Protein AF-A0A1I7XPK5-F1 (afdb_monomer_lite)

Structure (mmCIF, N/CA/C/O backbone):
data_AF-A0A1I7XPK5-F1
#
_entry.id   AF-A0A1I7XPK5-F1
#
loop_
_atom_site.group_PDB
_atom_site.id
_atom_site.type_symbol
_atom_site.label_atom_id
_atom_site.label_alt_id
_atom_site.label_comp_id
_atom_site.label_asym_id
_atom_site.label_entity_id
_atom_site.label_seq_id
_atom_site.pdbx_PDB_ins_code
_atom_site.Cartn_x
_atom_site.Cartn_y
_atom_site.Cartn_z
_atom_site.occupancy
_atom_site.B_iso_or_equiv
_atom_site.auth_seq_id
_atom_site.auth_comp_id
_atom_site.auth_asym_id
_atom_site.auth_atom_id
_atom_site.pdbx_PDB_model_num
ATOM 1 N N . MET A 1 1 ? 11.156 42.335 30.131 1.00 38.22 1 MET A N 1
ATOM 2 C CA . MET A 1 1 ? 9.696 42.117 30.191 1.00 38.22 1 MET A CA 1
ATOM 3 C C . MET A 1 1 ? 9.458 40.617 30.045 1.00 38.22 1 MET A C 1
ATOM 5 O O . MET A 1 1 ? 9.517 40.099 28.942 1.00 38.22 1 MET A O 1
ATOM 9 N N . LYS A 1 2 ? 9.390 39.895 31.171 1.00 39.03 2 LYS A N 1
ATOM 10 C CA . LYS A 1 2 ? 9.195 38.436 31.227 1.00 39.03 2 LYS A CA 1
ATOM 11 C C . LYS A 1 2 ? 7.689 38.204 31.293 1.00 39.03 2 LYS A C 1
ATOM 13 O O . LYS A 1 2 ? 7.075 38.567 32.290 1.00 39.03 2 LYS A O 1
ATOM 18 N N . ILE A 1 3 ? 7.105 37.683 30.224 1.00 44.25 3 ILE A N 1
ATOM 19 C CA . ILE A 1 3 ? 5.697 37.287 30.212 1.00 44.25 3 ILE A CA 1
ATOM 20 C C . ILE A 1 3 ? 5.642 35.940 30.947 1.00 44.25 3 ILE A C 1
ATOM 22 O O . ILE A 1 3 ? 6.325 34.995 30.553 1.00 44.25 3 ILE A O 1
ATOM 26 N N . LEU A 1 4 ? 4.950 35.894 32.087 1.00 42.06 4 LEU A N 1
ATOM 27 C CA . LEU A 1 4 ? 4.775 34.684 32.895 1.00 42.06 4 LEU A CA 1
ATOM 28 C C . LEU A 1 4 ? 4.001 33.604 32.109 1.00 42.06 4 LEU A C 1
ATOM 30 O O . LEU A 1 4 ? 3.029 33.938 31.434 1.00 42.06 4 LEU A O 1
ATOM 34 N N . PRO A 1 5 ? 4.350 32.311 32.244 1.00 46.16 5 PRO A N 1
ATOM 35 C CA . PRO A 1 5 ? 3.640 31.196 31.617 1.00 46.16 5 PRO A CA 1
ATOM 36 C C . PRO A 1 5 ? 2.425 30.733 32.449 1.00 46.16 5 PRO A C 1
ATOM 38 O O . PRO A 1 5 ? 2.247 29.540 32.672 1.00 46.16 5 PRO A O 1
ATOM 41 N N . SER A 1 6 ? 1.603 31.658 32.958 1.00 48.28 6 SER A N 1
ATOM 42 C CA . SER A 1 6 ? 0.442 31.334 33.812 1.00 48.28 6 SER A CA 1
ATOM 43 C C . SER A 1 6 ? -0.913 31.370 33.094 1.00 48.28 6 SER A C 1
ATOM 45 O O . SER A 1 6 ? -1.930 31.145 33.739 1.00 48.28 6 SER A O 1
ATOM 47 N N . GLU A 1 7 ? -0.944 31.614 31.779 1.00 48.31 7 GLU A N 1
ATOM 48 C CA . GLU A 1 7 ? -2.189 31.663 30.987 1.00 48.31 7 GLU A CA 1
ATOM 49 C C . GLU A 1 7 ? -2.253 30.646 29.837 1.00 48.31 7 GLU A C 1
ATOM 51 O O . GLU A 1 7 ? -3.089 30.773 28.946 1.00 48.31 7 GLU A O 1
ATOM 56 N N . LEU A 1 8 ? -1.412 29.604 29.836 1.00 54.78 8 LEU A N 1
ATOM 57 C CA . LEU A 1 8 ? -1.652 28.484 28.925 1.00 54.78 8 LEU A CA 1
ATOM 58 C C . LEU A 1 8 ? -2.838 27.674 29.484 1.00 54.78 8 LEU A C 1
ATOM 60 O O . LEU A 1 8 ? -2.701 27.097 30.567 1.00 54.78 8 LEU A O 1
ATOM 64 N N . PRO A 1 9 ? -4.010 27.626 28.821 1.00 50.91 9 PRO A N 1
ATOM 65 C CA . PRO A 1 9 ? -5.112 26.808 29.300 1.00 50.91 9 PRO A CA 1
ATOM 66 C C . PRO A 1 9 ? -4.643 25.353 29.389 1.00 50.91 9 PRO A C 1
ATOM 68 O O . PRO A 1 9 ? -4.097 24.812 28.428 1.00 50.91 9 PRO A O 1
ATOM 71 N N . ASN A 1 10 ? -4.850 24.726 30.553 1.00 52.78 10 ASN A N 1
ATOM 72 C CA . ASN A 1 10 ? -4.628 23.294 30.762 1.00 52.78 10 ASN A CA 1
ATOM 73 C C . ASN A 1 10 ? -5.157 22.515 29.547 1.00 52.78 10 ASN A C 1
ATOM 75 O O . ASN A 1 10 ? -6.299 22.744 29.150 1.00 52.78 10 ASN A O 1
ATOM 79 N N . ALA A 1 11 ? -4.375 21.590 28.978 1.00 55.47 11 ALA A N 1
ATOM 80 C CA . ALA A 1 11 ? -4.749 20.805 27.788 1.00 55.47 11 ALA A CA 1
ATOM 81 C C . ALA A 1 11 ? -6.141 20.136 27.898 1.00 55.47 11 ALA A C 1
ATOM 83 O O . ALA A 1 11 ? -6.830 19.930 26.905 1.00 55.47 11 ALA A O 1
ATOM 84 N N . MET A 1 12 ? -6.597 19.905 29.130 1.00 51.69 12 MET A N 1
ATOM 85 C CA . MET A 1 12 ? -7.930 19.425 29.509 1.00 51.69 12 MET A CA 1
ATOM 86 C C . MET A 1 12 ? -9.100 20.351 29.103 1.00 51.69 12 MET A C 1
ATOM 88 O O . MET A 1 12 ? -10.231 19.894 28.972 1.00 51.69 12 MET A O 1
ATOM 92 N N . ASN A 1 13 ? -8.860 21.653 28.911 1.00 48.00 13 ASN A N 1
ATOM 93 C CA . ASN A 1 13 ? -9.867 22.617 28.449 1.00 48.00 13 ASN A CA 1
ATOM 94 C C . ASN A 1 13 ? -9.951 22.706 26.917 1.00 48.00 13 ASN A C 1
ATOM 96 O O . ASN A 1 13 ? -10.973 23.150 26.401 1.00 48.00 13 ASN A O 1
ATOM 100 N N . LEU A 1 14 ? -8.924 22.255 26.188 1.00 51.81 14 LEU A N 1
ATOM 101 C CA . LEU A 1 14 ? -8.942 22.205 24.720 1.00 51.81 14 LEU A CA 1
ATOM 102 C C . LEU A 1 14 ? -9.772 21.022 24.197 1.00 51.81 14 LEU A C 1
ATOM 104 O O . LEU A 1 14 ? -10.396 21.133 23.148 1.00 51.81 14 LEU A O 1
ATOM 108 N N . GLU A 1 15 ? -9.857 19.925 24.956 1.00 54.22 15 GLU A N 1
ATOM 109 C CA . GLU A 1 15 ? -10.707 18.764 24.636 1.00 54.22 15 GLU A CA 1
ATOM 110 C C . GLU A 1 15 ? -12.214 19.070 24.768 1.00 54.22 15 GLU A C 1
ATOM 112 O O . GLU A 1 15 ? -13.048 18.384 24.182 1.00 54.22 15 GLU A O 1
ATOM 117 N N . LYS A 1 16 ? -12.570 20.136 25.500 1.00 47.91 16 LYS A N 1
ATOM 118 C CA . LYS A 1 16 ? -13.952 20.611 25.695 1.00 47.91 16 LYS A CA 1
ATOM 119 C C . LYS A 1 16 ? -14.408 21.645 24.665 1.00 47.91 16 LYS A C 1
ATOM 121 O O . LYS A 1 16 ? -15.545 22.111 24.752 1.00 47.91 16 LYS A O 1
ATOM 126 N N . LEU A 1 17 ? -13.553 22.032 23.717 1.00 45.44 17 LEU A N 1
ATOM 127 C CA . LEU A 1 17 ? -13.990 22.890 22.621 1.00 45.44 17 LEU A CA 1
ATOM 128 C C . LEU A 1 17 ? -14.993 22.103 21.760 1.00 45.44 17 LEU A C 1
ATOM 130 O O . LEU A 1 17 ? -14.692 20.967 21.383 1.00 45.44 17 LEU A O 1
ATOM 134 N N . PRO A 1 18 ? -16.183 22.659 21.462 1.00 50.47 18 PRO A N 1
ATOM 135 C CA . PRO A 1 18 ? -17.145 22.002 20.592 1.00 50.47 18 PRO A CA 1
ATOM 136 C C . PRO A 1 18 ? -16.468 21.735 19.247 1.00 50.47 18 PRO A C 1
ATOM 138 O O . PRO A 1 18 ? -16.107 22.667 18.528 1.00 50.47 18 PRO A O 1
ATOM 141 N N . GLN A 1 19 ? -16.243 20.454 18.945 1.00 61.53 19 GLN A N 1
ATOM 142 C CA . GLN A 1 19 ? -15.734 20.024 17.647 1.00 61.53 19 GLN A CA 1
ATOM 143 C C . GLN A 1 19 ? -16.682 20.600 16.583 1.00 61.53 19 GLN A C 1
ATOM 145 O O . GLN A 1 19 ? -17.898 20.430 16.726 1.00 61.53 19 GLN A O 1
ATOM 150 N N . PRO A 1 20 ? -16.174 21.328 15.572 1.00 60.12 20 PRO A N 1
ATOM 151 C CA . PRO A 1 20 ? -17.024 21.956 14.571 1.00 60.12 20 PRO A CA 1
ATOM 152 C C . PRO A 1 20 ? -17.927 20.893 13.946 1.00 60.12 20 PRO A C 1
ATOM 154 O O . PRO A 1 20 ? -17.448 19.819 13.575 1.00 60.12 20 PRO A O 1
ATOM 157 N N . GLU A 1 21 ? -19.234 21.167 13.864 1.00 67.62 21 GLU A N 1
ATOM 158 C CA . GLU A 1 21 ? -20.165 20.196 13.295 1.00 67.62 21 GLU A CA 1
ATOM 159 C C . GLU A 1 21 ? -19.686 19.782 11.896 1.00 67.62 21 GLU A C 1
ATOM 161 O O . GLU A 1 21 ? -19.423 20.651 11.055 1.00 67.62 21 GLU A O 1
ATOM 166 N N . PRO A 1 22 ? -19.574 18.472 11.615 1.00 73.06 22 PRO A N 1
ATOM 167 C CA . PRO A 1 22 ? -19.061 18.018 10.338 1.00 73.06 22 PRO A CA 1
ATOM 168 C C . PRO A 1 22 ? -19.978 18.521 9.226 1.00 73.06 22 PRO A C 1
ATOM 170 O O . PRO A 1 22 ? -21.213 18.403 9.306 1.00 73.06 22 PRO A O 1
AT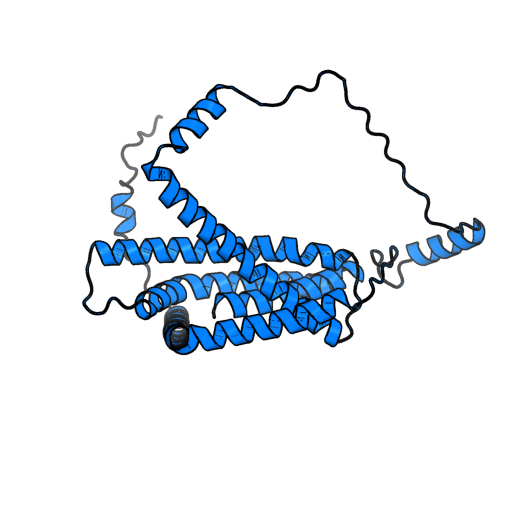OM 173 N N . THR A 1 23 ? -19.358 19.067 8.178 1.00 84.69 23 THR A N 1
ATOM 174 C CA . THR A 1 23 ? -20.061 19.554 6.990 1.00 84.69 23 THR A CA 1
ATOM 175 C C . THR A 1 23 ? -20.913 18.436 6.382 1.00 84.69 23 THR A C 1
ATOM 177 O O . THR A 1 23 ? -20.660 17.242 6.574 1.00 84.69 23 THR A O 1
ATOM 180 N N . ARG A 1 24 ? -21.958 18.806 5.630 1.00 83.44 24 ARG A N 1
ATOM 181 C CA . ARG A 1 24 ? -22.910 17.833 5.060 1.00 83.44 24 ARG A CA 1
ATOM 182 C C . ARG A 1 24 ? -22.226 16.749 4.220 1.00 83.44 24 ARG A C 1
ATOM 184 O O . ARG A 1 24 ? -22.641 15.596 4.278 1.00 83.44 24 ARG A O 1
ATOM 191 N N . LEU A 1 25 ? -21.169 17.116 3.495 1.00 83.88 25 LEU A N 1
ATOM 192 C CA . LEU A 1 25 ? -20.369 16.199 2.685 1.00 83.88 25 LEU A CA 1
ATOM 193 C C . LEU A 1 25 ? -19.622 15.179 3.552 1.00 83.88 25 LEU A C 1
ATOM 195 O O . LEU A 1 25 ? -19.747 13.982 3.316 1.00 83.88 25 LEU A O 1
ATOM 199 N N . ILE A 1 26 ? -18.930 15.631 4.603 1.00 84.81 26 ILE A N 1
ATOM 200 C CA . ILE A 1 26 ? -18.212 14.741 5.529 1.00 84.81 26 ILE A CA 1
ATOM 201 C C . ILE A 1 26 ? -19.196 13.763 6.175 1.00 84.81 26 ILE A C 1
ATOM 203 O O . ILE A 1 26 ? -18.944 12.566 6.230 1.00 84.81 26 ILE A O 1
ATOM 207 N N . ARG A 1 27 ? -20.380 14.236 6.577 1.00 84.31 27 ARG A N 1
ATOM 208 C CA . ARG A 1 27 ? -21.428 13.379 7.148 1.00 84.31 27 ARG A CA 1
ATOM 209 C C . ARG A 1 27 ? -21.916 12.301 6.180 1.00 84.31 27 ARG A C 1
ATOM 211 O O . ARG A 1 27 ? -22.208 11.188 6.612 1.00 84.31 27 ARG A O 1
ATOM 218 N N . TYR A 1 28 ? -22.019 12.624 4.892 1.00 87.75 28 TYR A N 1
ATOM 219 C CA . TYR A 1 28 ? -22.395 11.660 3.861 1.00 87.75 28 TYR A CA 1
ATOM 220 C C . TYR A 1 28 ? -21.299 10.608 3.651 1.00 87.75 28 TYR A C 1
ATOM 222 O O . TYR A 1 28 ? -21.590 9.415 3.674 1.00 87.75 28 TYR A O 1
ATOM 230 N N . ILE A 1 29 ? -20.042 11.045 3.542 1.00 88.88 29 ILE A N 1
ATOM 231 C CA . ILE A 1 29 ? -18.878 10.164 3.392 1.00 88.88 29 ILE A CA 1
ATOM 232 C C . ILE A 1 29 ? -18.747 9.227 4.602 1.00 88.88 29 ILE A C 1
ATOM 234 O O . ILE A 1 29 ? -18.622 8.019 4.433 1.00 88.88 29 ILE A O 1
ATOM 238 N N . MET A 1 30 ? -18.863 9.752 5.824 1.00 87.88 30 MET A N 1
ATOM 239 C CA . MET A 1 30 ? -18.811 8.939 7.044 1.00 87.88 30 MET A CA 1
ATOM 240 C C . MET A 1 30 ? -19.926 7.888 7.075 1.00 87.88 30 MET A C 1
ATOM 242 O O . MET A 1 30 ? -19.678 6.744 7.442 1.00 87.88 30 MET A O 1
ATOM 246 N N . ARG A 1 31 ? -21.153 8.232 6.651 1.00 87.75 31 ARG A N 1
ATOM 247 C CA . ARG A 1 31 ? -22.254 7.255 6.543 1.00 87.75 31 ARG A CA 1
ATOM 248 C C . ARG A 1 31 ? -21.971 6.171 5.510 1.00 87.75 31 ARG A C 1
ATOM 250 O O . ARG A 1 31 ? -22.284 5.012 5.771 1.00 87.75 31 ARG A O 1
ATOM 257 N N . PHE A 1 32 ? -21.392 6.543 4.372 1.00 91.50 32 PHE A N 1
ATOM 258 C CA . PHE A 1 32 ? -20.987 5.596 3.340 1.00 91.50 32 PHE A CA 1
ATOM 259 C C . PHE A 1 32 ? -19.956 4.599 3.885 1.00 91.50 32 PHE A C 1
ATOM 261 O O . PHE A 1 32 ? -20.215 3.400 3.852 1.00 91.50 32 PHE A O 1
ATOM 268 N N . TYR A 1 33 ? -18.864 5.081 4.488 1.00 92.31 33 TYR A N 1
ATOM 269 C CA . TYR A 1 33 ? -17.841 4.214 5.087 1.00 92.31 33 TYR A CA 1
ATOM 270 C C . TYR A 1 33 ? -18.388 3.352 6.221 1.00 92.31 33 TYR A C 1
ATOM 272 O O . TYR A 1 33 ? -18.032 2.185 6.335 1.00 92.31 33 TYR A O 1
ATOM 280 N N . ARG A 1 34 ? -19.308 3.888 7.027 1.00 89.62 34 ARG A N 1
ATOM 281 C CA . ARG A 1 34 ? -19.953 3.115 8.090 1.00 89.62 34 ARG A CA 1
ATOM 282 C C . ARG A 1 34 ? -20.780 1.958 7.529 1.00 89.62 34 ARG A C 1
ATOM 284 O O . ARG A 1 34 ? -20.709 0.852 8.049 1.00 89.62 34 ARG A O 1
ATOM 291 N N . SER A 1 35 ? -21.552 2.200 6.468 1.00 88.56 35 SER A N 1
ATOM 292 C CA . SER A 1 35 ? -22.319 1.147 5.793 1.00 88.56 35 SER A CA 1
ATOM 293 C C . SER A 1 35 ? -21.404 0.129 5.111 1.00 88.56 35 SER A C 1
ATOM 295 O O . SER A 1 35 ? -21.684 -1.066 5.162 1.00 88.56 35 SER A O 1
ATOM 297 N N . TRP A 1 36 ? -20.317 0.598 4.494 1.00 90.50 36 TRP A N 1
ATOM 298 C CA . TRP A 1 36 ? -19.316 -0.257 3.861 1.00 90.50 36 TRP A CA 1
ATOM 299 C C . TRP A 1 36 ? -18.643 -1.183 4.875 1.00 90.50 36 TRP A C 1
ATOM 301 O O . TRP A 1 36 ? -18.543 -2.380 4.643 1.00 90.50 36 TRP A O 1
ATOM 311 N N . ALA A 1 37 ? -18.277 -0.665 6.047 1.00 89.19 37 ALA A N 1
ATOM 312 C CA . ALA A 1 37 ? -17.663 -1.458 7.104 1.00 89.19 37 ALA A CA 1
ATOM 313 C C . ALA A 1 37 ? -18.551 -2.602 7.608 1.00 89.19 37 ALA A C 1
ATOM 315 O O . ALA A 1 37 ? -18.043 -3.687 7.873 1.00 89.19 37 ALA A O 1
ATOM 316 N N . TYR A 1 38 ? -19.866 -2.388 7.734 1.00 90.06 38 TYR A N 1
ATOM 317 C CA . TYR A 1 38 ? -20.785 -3.475 8.090 1.00 90.06 38 TYR A CA 1
ATOM 318 C C . TYR A 1 38 ? -20.850 -4.537 6.991 1.00 90.06 38 TYR A C 1
ATOM 320 O O . TYR A 1 38 ? -20.786 -5.725 7.286 1.00 90.06 38 TYR A O 1
ATOM 328 N N . PHE A 1 39 ? -20.897 -4.114 5.726 1.00 90.19 39 PHE A N 1
ATOM 329 C CA . PHE A 1 39 ? -20.864 -5.036 4.592 1.00 90.19 39 PHE A CA 1
ATOM 330 C C . PHE A 1 39 ? -19.581 -5.881 4.572 1.00 90.19 39 PHE A C 1
ATOM 332 O O . PHE A 1 39 ? -19.648 -7.099 4.393 1.00 90.19 39 PHE A O 1
ATOM 339 N N . VAL A 1 40 ? -18.432 -5.242 4.808 1.00 89.12 40 VAL A N 1
ATOM 340 C CA . VAL A 1 40 ? -17.122 -5.893 4.919 1.00 89.12 40 VAL A CA 1
ATOM 341 C C . VAL A 1 40 ? -17.089 -6.860 6.102 1.00 89.12 40 VAL A C 1
ATOM 343 O O . VAL A 1 40 ? -16.656 -7.998 5.943 1.00 89.12 40 VAL A O 1
ATOM 346 N N . ALA A 1 41 ? -17.598 -6.455 7.268 1.00 87.69 41 ALA A N 1
ATOM 347 C CA . ALA A 1 41 ? -17.651 -7.310 8.452 1.00 87.69 41 ALA A CA 1
ATOM 348 C C . ALA A 1 41 ? -18.475 -8.588 8.213 1.00 87.69 41 ALA A C 1
ATOM 350 O O . ALA A 1 41 ? -18.055 -9.665 8.636 1.00 87.69 41 ALA A O 1
ATOM 351 N N . ASP A 1 42 ? -19.596 -8.485 7.494 1.00 88.25 42 ASP A N 1
ATOM 352 C CA . ASP A 1 42 ? -20.459 -9.628 7.172 1.00 88.25 42 ASP A CA 1
ATOM 353 C C . ASP A 1 42 ? -19.844 -10.564 6.110 1.00 88.25 42 ASP A C 1
ATOM 355 O O . ASP A 1 42 ? -20.135 -11.762 6.100 1.00 88.25 42 ASP A O 1
ATOM 359 N N . HIS A 1 43 ? -18.965 -10.054 5.236 1.00 89.94 43 HIS A N 1
ATOM 360 C CA . HIS A 1 43 ? -18.378 -10.801 4.111 1.00 89.94 43 HIS A CA 1
ATOM 361 C C . HIS A 1 43 ? -16.853 -10.985 4.195 1.00 89.94 43 HIS A C 1
ATOM 363 O O . HIS A 1 43 ? -16.225 -11.355 3.202 1.00 89.94 43 HIS A O 1
ATOM 369 N N . ALA A 1 44 ? -16.244 -10.794 5.367 1.00 86.31 44 ALA A N 1
ATOM 370 C CA . ALA A 1 44 ? -14.787 -10.741 5.529 1.00 86.31 44 ALA A CA 1
ATOM 371 C C . ALA A 1 44 ? -14.045 -11.954 4.931 1.00 86.31 44 ALA A C 1
ATOM 373 O O . ALA A 1 44 ? -13.043 -11.800 4.235 1.00 86.31 44 ALA A O 1
ATOM 374 N N . VAL A 1 45 ? -14.558 -13.174 5.137 1.00 85.62 45 VAL A N 1
ATOM 375 C CA . VAL A 1 45 ? -13.931 -14.405 4.608 1.00 85.62 45 VAL A CA 1
ATOM 376 C C . VAL A 1 45 ? -13.923 -14.419 3.078 1.00 85.62 45 VAL A C 1
ATOM 378 O O . VAL A 1 45 ? -12.930 -14.815 2.466 1.00 85.62 45 VAL A O 1
ATOM 381 N N . LEU A 1 46 ? -15.010 -13.959 2.453 1.00 87.75 46 LEU A N 1
ATOM 382 C CA . LEU A 1 46 ? -15.107 -13.870 1.001 1.00 87.75 46 LEU A CA 1
ATOM 383 C C . LEU A 1 46 ? -14.113 -12.834 0.469 1.00 87.75 46 LEU A C 1
ATOM 385 O O . LEU A 1 46 ? -13.358 -13.153 -0.447 1.00 87.75 46 LEU A O 1
ATOM 389 N N . MET A 1 47 ? -14.044 -11.651 1.083 1.00 86.12 47 MET A N 1
ATOM 390 C CA . MET A 1 47 ? -13.133 -10.574 0.672 1.00 86.12 47 MET A CA 1
ATOM 391 C C . MET A 1 47 ? -11.667 -11.017 0.752 1.00 86.12 47 MET A C 1
ATOM 393 O O . MET A 1 47 ? -10.943 -10.929 -0.239 1.00 86.12 47 MET A O 1
ATOM 397 N N . ILE A 1 48 ? -11.257 -11.615 1.877 1.00 87.62 48 ILE A N 1
ATOM 398 C CA . ILE A 1 48 ? -9.900 -12.155 2.054 1.00 87.62 48 ILE A CA 1
ATOM 399 C C . ILE A 1 48 ? -9.605 -13.225 0.999 1.00 87.62 48 ILE A C 1
ATOM 401 O O . ILE A 1 48 ? -8.525 -13.221 0.405 1.00 87.62 48 ILE A O 1
ATOM 405 N N . SER A 1 49 ? -10.555 -14.124 0.721 1.00 87.31 49 SER A N 1
ATOM 406 C CA . SER A 1 49 ? -10.354 -15.174 -0.284 1.00 87.31 49 SER A CA 1
ATOM 407 C C . SER A 1 49 ? -10.159 -14.597 -1.691 1.00 87.31 49 SER A C 1
ATOM 409 O O . SER A 1 49 ? -9.246 -15.020 -2.399 1.00 87.31 49 SER A O 1
ATOM 411 N N . VAL A 1 50 ? -10.939 -13.579 -2.067 1.00 88.94 50 VAL A N 1
ATOM 412 C CA . VAL A 1 50 ? -10.842 -12.899 -3.364 1.00 88.94 50 VAL A CA 1
ATOM 413 C C . VAL A 1 50 ? -9.504 -12.174 -3.493 1.00 88.94 50 VAL A C 1
ATOM 415 O O . VAL A 1 50 ? -8.787 -12.411 -4.465 1.00 88.94 50 VAL A O 1
ATOM 418 N N . CYS A 1 51 ? -9.119 -11.367 -2.499 1.00 89.62 51 CYS A N 1
ATOM 419 C CA . CYS A 1 51 ? -7.831 -10.669 -2.489 1.00 89.62 51 CYS A CA 1
ATOM 420 C C . CYS A 1 51 ? -6.658 -11.655 -2.579 1.00 89.62 51 CYS A C 1
ATOM 422 O O . CYS A 1 51 ? -5.715 -11.436 -3.340 1.00 89.62 51 CYS A O 1
ATOM 424 N N . THR A 1 52 ? -6.731 -12.780 -1.861 1.00 89.31 52 THR A N 1
ATOM 425 C CA . THR A 1 52 ? -5.686 -13.814 -1.884 1.00 89.31 52 THR A CA 1
ATOM 426 C C . T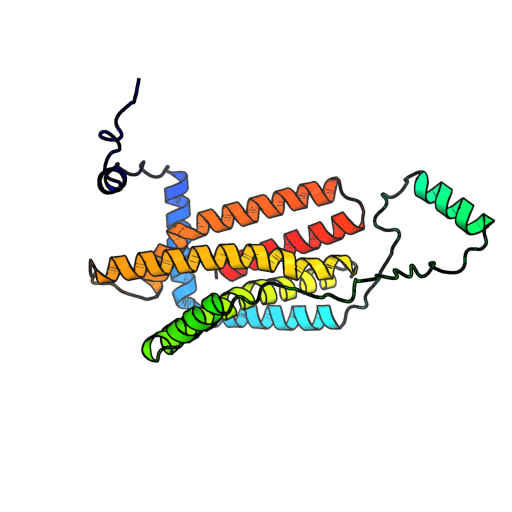HR A 1 52 ? -5.570 -14.472 -3.260 1.00 89.31 52 THR A C 1
ATOM 428 O O . THR A 1 52 ? -4.466 -14.626 -3.778 1.00 89.31 52 THR A O 1
ATOM 431 N N . VAL A 1 53 ? -6.695 -14.828 -3.889 1.00 89.75 53 VAL A N 1
ATOM 432 C CA . VAL A 1 53 ? -6.710 -15.439 -5.229 1.00 89.75 53 VAL A CA 1
ATOM 433 C C . VAL A 1 53 ? -6.173 -14.471 -6.282 1.00 89.75 53 VAL A C 1
ATOM 435 O O . VAL A 1 53 ? -5.331 -14.861 -7.091 1.00 89.75 53 VAL A O 1
ATOM 438 N N . LEU A 1 54 ? -6.605 -13.207 -6.250 1.00 89.56 54 LEU A N 1
ATOM 439 C CA . LEU A 1 54 ? -6.108 -12.166 -7.153 1.00 89.56 54 LEU A CA 1
ATOM 440 C C . LEU A 1 54 ? -4.602 -11.940 -6.981 1.00 89.56 54 LEU A C 1
ATOM 442 O O . LEU A 1 54 ? -3.874 -11.860 -7.970 1.00 89.56 54 LEU A O 1
ATOM 446 N N . THR A 1 55 ? -4.130 -11.931 -5.734 1.00 91.75 55 THR A N 1
ATOM 447 C CA . THR A 1 55 ? -2.704 -11.811 -5.415 1.00 91.75 55 THR A CA 1
ATOM 448 C C . THR A 1 55 ? -1.916 -12.983 -5.977 1.00 91.75 55 THR A C 1
ATOM 450 O O . THR A 1 55 ? -0.922 -12.764 -6.659 1.00 91.75 55 THR A O 1
ATOM 453 N N . LEU A 1 56 ? -2.373 -14.221 -5.766 1.00 90.00 56 LEU A N 1
ATOM 454 C CA . LEU A 1 56 ? -1.712 -15.414 -6.300 1.00 90.00 56 LEU A CA 1
ATOM 455 C C . LEU A 1 56 ? -1.607 -15.367 -7.830 1.00 90.00 56 LEU A C 1
ATOM 457 O O . LEU A 1 56 ? -0.536 -15.627 -8.379 1.00 90.00 56 LEU A O 1
ATOM 461 N N . PHE A 1 57 ? -2.685 -14.979 -8.517 1.00 89.31 57 PHE A N 1
ATOM 462 C CA . PHE A 1 57 ? -2.674 -14.789 -9.970 1.00 89.31 57 PHE A CA 1
ATOM 463 C C . PHE A 1 57 ? -1.682 -13.705 -10.409 1.00 89.31 57 PHE A C 1
ATOM 465 O O . PHE A 1 57 ? -0.914 -13.915 -11.353 1.00 89.31 57 PHE A O 1
ATOM 472 N N . GLY A 1 58 ? -1.663 -12.568 -9.711 1.00 85.88 58 GLY A N 1
ATOM 473 C CA . GLY A 1 58 ? -0.730 -11.477 -9.974 1.00 85.88 58 GLY A CA 1
ATOM 474 C C . GLY A 1 58 ? 0.725 -11.906 -9.785 1.00 85.88 58 GLY A C 1
ATOM 475 O O . GLY A 1 58 ? 1.539 -11.745 -10.692 1.00 85.88 58 GLY A O 1
ATOM 476 N N . THR A 1 59 ? 1.043 -12.550 -8.661 1.00 89.50 59 THR A N 1
ATOM 477 C CA . THR A 1 59 ? 2.389 -13.041 -8.334 1.00 89.50 59 THR A CA 1
ATOM 478 C C . THR A 1 59 ? 2.918 -14.022 -9.379 1.00 89.50 59 THR A C 1
ATOM 480 O O . THR A 1 59 ? 4.063 -13.889 -9.810 1.00 89.50 59 THR A O 1
ATOM 483 N N . VAL A 1 60 ? 2.095 -14.970 -9.847 1.00 87.88 60 VAL A N 1
ATOM 484 C CA . VAL A 1 60 ? 2.492 -15.902 -10.919 1.00 87.88 60 VAL A CA 1
ATOM 485 C C . VAL A 1 60 ? 2.903 -15.135 -12.177 1.00 87.88 60 VAL A C 1
ATOM 487 O O . VAL A 1 60 ? 3.921 -15.454 -12.800 1.00 87.88 60 VAL A O 1
ATOM 490 N N . LYS A 1 61 ? 2.153 -14.088 -12.540 1.00 85.19 61 LYS A N 1
ATOM 491 C CA . LYS A 1 61 ? 2.460 -13.283 -13.723 1.00 85.19 61 LYS A CA 1
ATOM 492 C C . LYS A 1 61 ? 3.718 -12.439 -13.550 1.00 85.19 61 LYS A C 1
ATOM 494 O O . LYS A 1 61 ? 4.524 -12.387 -14.478 1.00 85.19 61 LYS A O 1
ATOM 499 N N . VAL A 1 62 ? 3.914 -11.834 -12.380 1.00 84.38 62 VAL A N 1
ATOM 500 C CA . VAL A 1 62 ? 5.122 -11.059 -12.054 1.00 84.38 62 VAL A CA 1
ATOM 501 C C . VAL A 1 62 ? 6.376 -11.927 -12.198 1.00 84.38 62 VAL A C 1
ATOM 503 O O . VAL A 1 62 ? 7.316 -11.515 -12.866 1.00 84.38 62 VAL A O 1
ATOM 506 N N . ILE A 1 63 ? 6.369 -13.152 -11.660 1.00 83.56 63 ILE A N 1
ATOM 507 C CA . ILE A 1 63 ? 7.526 -14.067 -11.712 1.00 83.56 63 ILE A CA 1
ATOM 508 C C . ILE A 1 63 ? 7.816 -14.554 -13.139 1.00 83.56 63 ILE A C 1
ATOM 510 O O . ILE A 1 63 ? 8.968 -14.775 -13.502 1.00 83.56 63 ILE A O 1
ATOM 514 N N . THR A 1 64 ? 6.777 -14.727 -13.958 1.00 79.06 64 THR A N 1
ATOM 515 C CA . THR A 1 64 ? 6.915 -15.256 -15.326 1.00 79.06 64 THR A CA 1
ATOM 516 C C . THR A 1 64 ? 7.367 -14.187 -16.331 1.00 79.06 64 THR A C 1
ATOM 518 O O . THR A 1 64 ? 7.770 -14.519 -17.445 1.00 79.06 64 THR A O 1
ATOM 521 N N . THR A 1 65 ? 7.279 -12.900 -15.981 1.00 79.81 65 THR A N 1
ATOM 522 C CA . THR A 1 65 ? 7.545 -11.805 -16.922 1.00 79.81 65 THR A CA 1
ATOM 523 C C . THR A 1 65 ? 9.049 -11.498 -16.975 1.00 79.81 65 THR A C 1
ATOM 525 O O . THR A 1 65 ? 9.630 -11.163 -15.942 1.00 79.81 65 THR A O 1
ATOM 528 N N . PRO A 1 66 ? 9.707 -11.617 -18.148 1.00 73.19 66 PRO A N 1
ATOM 529 C CA . PRO A 1 66 ? 11.131 -11.329 -18.275 1.00 73.19 66 PRO A CA 1
ATOM 530 C C . PRO A 1 66 ? 11.401 -9.830 -18.108 1.00 73.19 66 PRO A C 1
ATOM 532 O O . PRO A 1 66 ? 10.632 -8.992 -18.574 1.00 73.19 66 PRO A O 1
ATOM 535 N N . ASN A 1 67 ? 12.505 -9.501 -17.437 1.00 72.38 67 ASN A N 1
ATOM 536 C CA . ASN A 1 67 ? 12.906 -8.122 -17.181 1.00 72.38 67 ASN A CA 1
ATOM 537 C C . ASN A 1 67 ? 13.577 -7.503 -18.413 1.00 72.38 67 ASN A C 1
ATOM 539 O O . ASN A 1 67 ? 14.600 -8.009 -18.877 1.00 72.38 67 ASN A O 1
ATOM 543 N N . GLU A 1 68 ? 13.042 -6.385 -18.894 1.00 68.81 68 GLU A N 1
ATOM 544 C CA . GLU A 1 68 ? 13.609 -5.589 -19.977 1.00 68.81 68 GLU A CA 1
ATOM 545 C C . GLU A 1 68 ? 14.176 -4.281 -19.408 1.00 68.81 68 GLU A C 1
ATOM 547 O O . GLU A 1 68 ? 13.463 -3.306 -19.168 1.00 68.81 68 GLU A O 1
ATOM 552 N N . ASN A 1 69 ? 15.493 -4.255 -19.187 1.00 62.19 69 ASN A N 1
ATOM 553 C CA . ASN A 1 69 ? 16.200 -3.075 -18.696 1.00 62.19 69 ASN A CA 1
ATOM 554 C C . ASN A 1 69 ? 16.793 -2.272 -19.848 1.00 62.19 69 ASN A C 1
ATOM 556 O O . ASN A 1 69 ? 17.777 -2.693 -20.454 1.00 62.19 69 ASN A O 1
ATOM 560 N N . ASP A 1 70 ? 16.248 -1.083 -20.086 1.00 61.12 70 ASP A N 1
ATOM 561 C CA . ASP A 1 70 ? 16.823 -0.115 -21.012 1.00 61.12 70 ASP A CA 1
ATOM 562 C C . ASP A 1 70 ? 17.399 1.075 -20.237 1.00 61.12 70 ASP A C 1
ATOM 564 O O . ASP A 1 70 ? 16.690 1.945 -19.738 1.00 61.12 70 ASP A O 1
ATOM 568 N N . ILE A 1 71 ? 18.726 1.117 -20.135 1.00 62.19 71 ILE A N 1
ATOM 569 C CA . ILE A 1 71 ? 19.459 2.165 -19.409 1.00 62.19 71 ILE A CA 1
ATOM 570 C C . ILE A 1 71 ? 19.232 3.551 -20.042 1.00 62.19 71 ILE A C 1
ATOM 572 O O . ILE A 1 71 ? 19.407 4.573 -19.379 1.00 62.19 71 ILE A O 1
ATOM 576 N N . THR A 1 72 ? 18.828 3.611 -21.317 1.00 59.75 72 THR A N 1
ATOM 577 C CA . THR A 1 72 ? 18.603 4.876 -22.023 1.00 59.75 72 THR A CA 1
ATOM 578 C C . THR A 1 72 ? 17.269 5.530 -21.664 1.00 59.75 72 THR A C 1
ATOM 580 O O . THR A 1 72 ? 17.104 6.730 -21.903 1.00 59.75 72 THR A O 1
ATOM 583 N N . GLY A 1 73 ? 16.323 4.805 -21.056 1.00 65.38 73 GLY A N 1
ATOM 584 C CA . GLY A 1 73 ? 14.957 5.273 -20.803 1.00 65.38 73 GLY A CA 1
ATOM 585 C C . GLY A 1 73 ? 14.821 6.448 -19.821 1.00 65.38 73 GLY A C 1
ATOM 586 O O . GLY A 1 73 ? 13.741 7.027 -19.704 1.00 65.38 73 GLY A O 1
ATOM 587 N N . TYR A 1 74 ? 15.894 6.841 -19.130 1.00 73.06 74 TYR A N 1
ATOM 588 C CA . TYR A 1 74 ? 15.895 8.016 -18.249 1.00 73.06 74 TYR A CA 1
ATOM 589 C C . TYR A 1 74 ? 15.977 9.346 -19.011 1.00 73.06 74 TYR A C 1
ATOM 591 O O . TYR A 1 74 ? 15.701 10.399 -18.435 1.00 73.06 74 TYR A O 1
ATOM 599 N N . THR A 1 75 ? 16.318 9.317 -20.302 1.00 72.69 75 THR A N 1
ATOM 600 C CA . THR A 1 75 ? 16.339 10.493 -21.181 1.00 72.69 75 THR A CA 1
ATOM 601 C C . THR A 1 75 ? 15.052 10.562 -22.020 1.00 72.69 75 THR A C 1
ATOM 603 O O . THR A 1 75 ? 14.657 9.539 -22.580 1.00 72.69 75 THR A O 1
ATOM 606 N N . PRO A 1 76 ? 14.396 11.732 -22.153 1.00 73.81 76 PRO A N 1
ATOM 607 C CA . PRO A 1 76 ? 13.205 11.889 -22.992 1.00 73.81 76 PRO A CA 1
ATOM 608 C C . PRO A 1 76 ? 13.440 11.480 -24.454 1.00 73.81 76 PRO A C 1
ATOM 610 O O . PRO A 1 76 ? 14.523 11.701 -25.005 1.00 73.81 76 PRO A O 1
ATOM 613 N N . TYR A 1 77 ? 12.413 10.925 -25.104 1.00 71.38 77 TYR A N 1
ATOM 614 C CA . TYR A 1 77 ? 12.458 10.638 -26.540 1.00 71.38 77 TYR A CA 1
ATOM 615 C C . TYR A 1 77 ? 12.630 11.945 -27.338 1.00 71.38 77 TYR A C 1
ATOM 617 O O . TYR A 1 77 ? 11.915 12.915 -27.097 1.00 71.38 77 TYR A O 1
ATOM 625 N N . GLY A 1 78 ? 13.592 11.978 -28.269 1.00 72.50 78 GLY A N 1
ATOM 626 C CA . GLY A 1 78 ? 13.904 13.160 -29.089 1.00 72.50 78 GLY A CA 1
ATOM 627 C C . GLY A 1 78 ? 14.838 14.190 -28.439 1.00 72.50 78 GLY A C 1
ATOM 628 O O . GLY A 1 78 ? 15.004 15.288 -28.964 1.00 72.50 78 GLY A O 1
ATOM 629 N N . ALA A 1 79 ? 15.449 13.878 -27.291 1.00 79.19 79 ALA A N 1
ATOM 630 C CA . ALA A 1 79 ? 16.463 14.748 -26.706 1.00 79.19 79 ALA A CA 1
ATOM 631 C C . ALA A 1 79 ? 17.747 14.747 -27.553 1.00 79.19 79 ALA A C 1
ATOM 633 O O . ALA A 1 79 ? 18.315 13.687 -27.799 1.00 79.19 79 ALA A O 1
ATOM 634 N N . ARG A 1 80 ? 18.276 15.937 -27.871 1.00 80.81 80 ARG A N 1
ATOM 635 C CA . ARG A 1 80 ? 19.552 16.128 -28.594 1.00 80.81 80 ARG A CA 1
ATOM 636 C C . ARG A 1 80 ? 20.724 15.332 -27.999 1.00 80.81 80 ARG A C 1
ATOM 638 O O . ARG A 1 80 ? 21.599 14.883 -28.726 1.00 80.81 80 ARG A O 1
ATOM 645 N N . ALA A 1 81 ? 20.726 15.123 -26.681 1.00 78.31 81 ALA A N 1
ATOM 646 C CA . ALA A 1 81 ? 21.739 14.318 -26.001 1.00 78.31 81 ALA A CA 1
ATOM 647 C C . ALA A 1 81 ? 21.739 12.839 -26.438 1.00 78.31 81 ALA A C 1
ATOM 649 O O . ALA A 1 81 ? 22.785 12.202 -26.364 1.00 78.31 81 ALA A O 1
ATOM 650 N N . ARG A 1 82 ? 20.601 12.286 -26.893 1.00 74.81 82 ARG A N 1
ATOM 651 C CA . ARG A 1 82 ? 20.545 10.933 -27.469 1.00 74.81 82 ARG A CA 1
ATOM 652 C C . ARG A 1 82 ? 21.194 10.890 -28.845 1.00 74.81 82 ARG A C 1
ATOM 654 O O . ARG A 1 82 ? 22.025 10.018 -29.052 1.00 74.81 82 ARG A O 1
ATOM 661 N N . ASP A 1 83 ? 20.896 11.858 -29.708 1.00 77.56 83 ASP A N 1
ATOM 662 C CA . ASP A 1 83 ? 21.513 11.955 -31.038 1.00 77.56 83 ASP A CA 1
ATOM 663 C C . ASP A 1 83 ? 23.038 12.129 -30.917 1.00 77.56 83 ASP A C 1
ATOM 665 O O . ASP A 1 83 ? 23.814 11.468 -31.601 1.00 77.56 83 ASP A O 1
ATOM 669 N N . GLU A 1 84 ? 23.492 12.973 -29.983 1.00 77.88 84 GLU A N 1
ATOM 670 C CA . GLU A 1 84 ? 24.920 13.168 -29.703 1.00 77.88 84 GLU A CA 1
ATOM 671 C C . GLU A 1 84 ? 25.579 11.911 -29.110 1.00 77.88 84 GLU A C 1
ATOM 673 O O . GLU A 1 84 ? 26.724 11.605 -29.451 1.00 77.88 84 GLU A O 1
ATOM 678 N N . LEU A 1 85 ? 24.876 11.159 -28.253 1.00 74.88 85 LEU A N 1
ATOM 679 C CA . LEU A 1 85 ? 25.370 9.899 -27.689 1.00 74.88 85 LEU A CA 1
ATOM 680 C C . LEU A 1 85 ? 25.427 8.783 -28.740 1.00 74.88 85 LEU A C 1
ATOM 682 O O . LEU A 1 85 ? 26.388 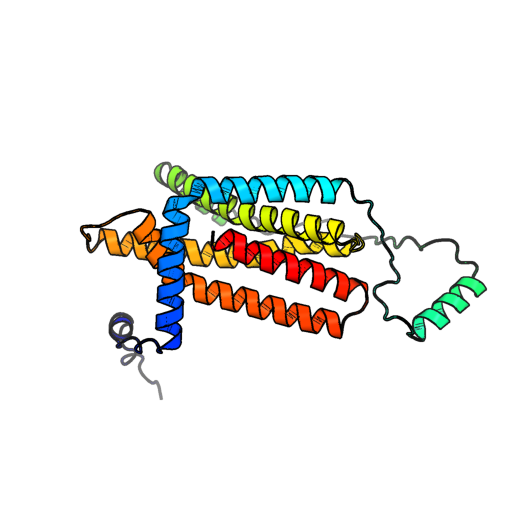8.020 -28.729 1.00 74.88 85 LEU A O 1
ATOM 686 N N . GLU A 1 86 ? 24.443 8.695 -29.637 1.00 73.38 86 GLU A N 1
ATOM 687 C CA . GLU A 1 86 ? 24.398 7.721 -30.732 1.00 73.38 86 GLU A CA 1
ATOM 688 C C . GLU A 1 86 ? 25.563 7.965 -31.699 1.00 73.38 86 GLU A C 1
ATOM 690 O O . GLU A 1 86 ? 26.392 7.071 -31.880 1.00 73.38 86 GLU A O 1
ATOM 695 N N . VAL A 1 87 ? 25.737 9.210 -32.166 1.00 74.31 87 VAL A N 1
ATOM 696 C CA . VAL A 1 87 ? 26.870 9.623 -33.015 1.00 74.31 87 VAL A CA 1
ATOM 697 C C . VAL A 1 87 ? 28.214 9.397 -32.316 1.00 74.31 87 VAL A C 1
ATOM 699 O O . VAL A 1 87 ? 29.155 8.892 -32.927 1.00 74.31 87 VAL A O 1
ATOM 702 N N . ALA A 1 88 ? 28.335 9.723 -31.024 1.00 69.50 88 ALA A N 1
ATOM 703 C CA . ALA A 1 88 ? 29.558 9.453 -30.270 1.00 69.50 88 ALA A CA 1
ATOM 704 C C . ALA A 1 88 ? 29.812 7.944 -30.096 1.00 69.50 88 ALA A C 1
ATOM 706 O O . ALA A 1 88 ? 30.954 7.497 -30.189 1.00 69.50 88 ALA A O 1
ATOM 707 N N . SER A 1 89 ? 28.778 7.139 -29.844 1.00 64.50 89 SER A N 1
ATOM 708 C CA . SER A 1 89 ? 28.909 5.688 -29.671 1.00 64.50 89 SER A CA 1
ATOM 709 C C . SER A 1 89 ? 29.345 4.989 -30.960 1.00 64.50 89 SER A C 1
ATOM 711 O O . SER A 1 89 ? 30.219 4.118 -30.907 1.00 64.50 89 SER A O 1
ATOM 713 N N . GLU A 1 90 ? 28.811 5.441 -32.099 1.00 72.69 90 GLU A N 1
ATOM 714 C CA . GLU A 1 90 ? 29.172 5.001 -33.445 1.00 72.69 90 GLU A CA 1
ATOM 715 C C . GLU A 1 90 ? 30.615 5.408 -33.776 1.00 72.69 90 GLU A C 1
ATOM 717 O O . GLU A 1 90 ? 31.428 4.565 -34.158 1.00 72.69 90 GLU A O 1
ATOM 722 N N . PHE A 1 91 ? 30.985 6.667 -33.509 1.00 70.19 91 PHE A N 1
ATOM 723 C CA . PHE A 1 91 ? 32.337 7.180 -33.744 1.00 70.19 91 PHE A CA 1
ATOM 724 C C . PHE A 1 91 ? 33.407 6.481 -32.887 1.00 70.19 91 PHE A C 1
ATOM 726 O O . PHE A 1 91 ? 34.510 6.213 -33.363 1.00 70.19 91 PHE A O 1
ATOM 733 N N . PHE A 1 92 ? 33.101 6.157 -31.626 1.00 69.81 92 PHE A N 1
ATOM 734 C CA . PHE A 1 92 ? 34.047 5.522 -30.701 1.00 69.81 92 PHE A CA 1
ATOM 735 C C . PHE A 1 92 ? 33.996 3.984 -30.688 1.00 69.81 92 PHE A C 1
ATOM 737 O O . PHE A 1 92 ? 34.736 3.382 -29.909 1.00 69.81 92 PHE A O 1
ATOM 744 N N . SER A 1 93 ? 33.157 3.334 -31.511 1.00 56.84 93 SER A N 1
ATOM 745 C CA . SER A 1 93 ? 32.986 1.866 -31.525 1.00 56.84 93 SER A CA 1
ATOM 746 C C . SER A 1 93 ? 32.818 1.266 -30.116 1.00 56.84 93 SER A C 1
ATOM 748 O O . SER A 1 93 ? 33.385 0.219 -29.789 1.00 56.84 93 SER A O 1
ATOM 750 N N . ARG A 1 94 ? 32.076 1.950 -29.232 1.00 54.78 94 ARG A N 1
ATOM 751 C CA . ARG A 1 94 ? 31.884 1.524 -27.835 1.00 54.78 94 ARG A CA 1
ATOM 752 C C . ARG A 1 94 ? 30.891 0.359 -27.756 1.00 54.78 94 ARG A C 1
ATOM 754 O O . ARG A 1 94 ? 29.738 0.527 -27.376 1.00 54.78 94 ARG A O 1
ATOM 761 N N . GLY A 1 95 ? 31.356 -0.843 -28.086 1.00 49.72 95 GLY A N 1
ATOM 762 C CA . GLY A 1 95 ? 30.644 -2.096 -27.841 1.00 49.72 95 GLY A CA 1
ATOM 763 C C . GLY A 1 95 ? 30.708 -2.504 -26.367 1.00 49.72 95 GLY A C 1
ATOM 764 O O . GLY A 1 95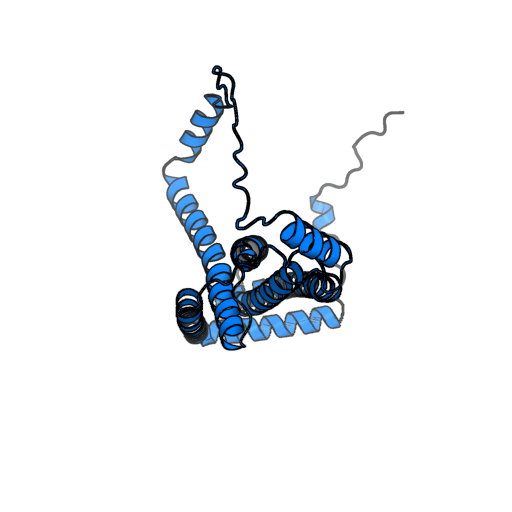 ? 31.484 -3.385 -26.010 1.00 49.72 95 GLY A O 1
ATOM 765 N N . GLY A 1 96 ? 29.916 -1.857 -25.507 1.00 59.12 96 GLY A N 1
ATOM 766 C CA . GLY A 1 96 ? 29.699 -2.299 -24.124 1.00 59.12 96 GLY A CA 1
ATOM 767 C C . GLY A 1 96 ? 29.660 -1.178 -23.084 1.00 59.12 96 GLY A C 1
ATOM 768 O O . GLY A 1 96 ? 30.461 -0.243 -23.116 1.00 59.12 96 GLY A O 1
ATOM 769 N N . SER A 1 97 ? 28.725 -1.296 -22.134 1.00 53.56 97 SER A N 1
ATOM 770 C CA . SER A 1 97 ? 28.613 -0.403 -20.976 1.00 53.56 97 SER A CA 1
ATOM 771 C C . SER A 1 97 ? 29.880 -0.507 -20.126 1.00 53.56 97 SER A C 1
ATOM 773 O O . SER A 1 97 ? 30.217 -1.586 -19.639 1.00 53.56 97 SER A O 1
ATOM 775 N N . GLY A 1 98 ? 30.590 0.607 -19.943 1.00 49.25 98 GLY A N 1
ATOM 776 C CA . GLY A 1 98 ? 31.749 0.658 -19.056 1.00 49.25 98 GLY A CA 1
ATOM 777 C C . GLY A 1 98 ? 31.351 0.251 -17.637 1.00 49.25 98 GLY A C 1
ATOM 778 O O . GLY A 1 98 ? 30.380 0.768 -17.086 1.00 49.25 98 GLY A O 1
ATOM 779 N N . ILE A 1 99 ? 32.088 -0.688 -17.048 1.00 49.75 99 ILE A N 1
ATOM 780 C CA . ILE A 1 99 ? 31.904 -1.073 -15.648 1.00 49.75 99 ILE A CA 1
ATOM 781 C C . ILE A 1 99 ? 32.478 0.053 -14.787 1.00 49.75 99 ILE A C 1
ATOM 783 O O . ILE A 1 99 ? 33.689 0.277 -14.762 1.00 49.75 99 ILE A O 1
ATOM 787 N N . ALA A 1 100 ? 31.604 0.771 -14.086 1.00 44.38 100 ALA A N 1
ATOM 788 C CA . ALA A 1 100 ? 32.008 1.726 -13.066 1.00 44.38 100 ALA A CA 1
ATOM 789 C C . ALA A 1 100 ? 32.442 0.958 -11.809 1.00 44.38 100 ALA A C 1
ATOM 791 O O . ALA A 1 100 ? 31.618 0.381 -11.100 1.00 44.38 100 ALA A O 1
ATOM 792 N N . VAL A 1 101 ? 33.747 0.937 -11.543 1.00 44.28 101 VAL A N 1
ATOM 793 C CA . VAL A 1 101 ? 34.310 0.388 -10.306 1.00 44.28 101 VAL A CA 1
ATOM 794 C C . VAL A 1 101 ? 34.445 1.523 -9.299 1.00 44.28 101 VAL A C 1
ATOM 796 O O . VAL A 1 101 ? 35.254 2.431 -9.481 1.00 44.28 101 VAL A O 1
ATOM 799 N N . PHE A 1 102 ? 33.670 1.458 -8.220 1.00 48.97 102 PHE A N 1
ATOM 800 C CA . PHE A 1 102 ? 33.849 2.328 -7.063 1.00 48.97 102 PHE A CA 1
ATOM 801 C C . PHE A 1 102 ? 34.734 1.616 -6.037 1.00 48.97 102 PHE A C 1
ATOM 803 O O . PHE A 1 102 ? 34.351 0.588 -5.483 1.00 48.97 102 PHE A O 1
ATOM 810 N N . VAL A 1 103 ? 35.925 2.162 -5.780 1.00 44.56 103 VAL A N 1
ATOM 811 C CA . VAL A 1 103 ? 36.799 1.714 -4.687 1.00 44.56 103 VAL A CA 1
ATOM 812 C C . VAL A 1 103 ? 36.545 2.613 -3.483 1.00 44.56 103 VAL A C 1
ATOM 814 O O . VAL A 1 103 ? 36.944 3.776 -3.470 1.00 44.56 103 VAL A O 1
ATOM 817 N N . LEU A 1 104 ? 35.859 2.074 -2.476 1.00 47.41 104 LEU A N 1
ATOM 818 C CA . LEU A 1 104 ? 35.609 2.759 -1.211 1.00 47.41 104 LEU A CA 1
ATOM 819 C C . LEU A 1 104 ? 36.719 2.399 -0.212 1.00 47.41 104 LEU A C 1
ATOM 821 O O . LEU A 1 104 ? 36.850 1.240 0.179 1.00 47.41 104 LEU A O 1
ATOM 825 N N . ILE A 1 105 ? 37.515 3.383 0.210 1.00 52.69 105 ILE A N 1
ATOM 826 C CA . ILE A 1 105 ? 38.560 3.203 1.227 1.00 52.69 105 ILE A CA 1
ATOM 827 C C . ILE A 1 105 ? 38.051 3.774 2.550 1.00 52.69 105 ILE A C 1
ATOM 829 O O . ILE A 1 105 ? 37.841 4.979 2.678 1.00 52.69 105 ILE A O 1
ATOM 833 N N . LEU A 1 106 ? 37.864 2.896 3.536 1.00 54.41 106 LEU A N 1
ATOM 834 C CA . LEU A 1 106 ? 37.480 3.246 4.903 1.00 54.41 106 LEU A CA 1
ATOM 835 C C . LEU A 1 106 ? 38.712 3.208 5.828 1.00 54.41 106 LEU A C 1
ATOM 837 O O . LEU A 1 106 ? 39.533 2.294 5.718 1.00 54.41 106 LEU A O 1
ATOM 841 N N . PRO A 1 107 ? 38.856 4.157 6.769 1.00 46.94 107 PRO A N 1
ATOM 842 C CA . PRO A 1 107 ? 39.906 4.106 7.779 1.00 46.94 107 PRO A CA 1
ATOM 843 C C . PRO A 1 107 ? 39.667 2.963 8.782 1.00 46.94 107 PRO A C 1
ATOM 845 O O . PRO A 1 107 ? 38.546 2.713 9.216 1.00 46.94 107 PRO A O 1
ATOM 848 N N . LYS A 1 108 ? 40.756 2.304 9.203 1.00 49.12 108 LYS A N 1
ATOM 849 C CA . LYS A 1 108 ? 40.785 1.104 10.069 1.00 49.12 108 LYS A CA 1
ATOM 850 C C . LYS A 1 108 ? 40.164 1.287 11.472 1.00 49.12 108 LYS A C 1
ATOM 852 O O . LYS A 1 108 ? 39.926 0.300 12.160 1.00 49.12 108 LYS A O 1
ATOM 857 N N . ASN A 1 109 ? 39.872 2.517 11.900 1.00 53.19 109 ASN A N 1
ATOM 858 C CA . ASN A 1 109 ? 39.423 2.835 13.263 1.00 53.19 109 ASN A CA 1
ATOM 859 C C . ASN A 1 109 ? 37.890 2.897 13.374 1.00 53.19 109 ASN A C 1
ATOM 861 O O . ASN A 1 109 ? 37.339 3.892 13.838 1.00 53.19 109 ASN A O 1
ATOM 865 N N . GLY A 1 110 ? 37.216 1.836 12.918 1.00 54.59 110 GLY A N 1
ATOM 866 C CA . GLY A 1 110 ? 35.758 1.689 12.884 1.00 54.59 110 GLY A CA 1
ATOM 867 C C . GLY A 1 110 ? 35.074 1.785 14.250 1.00 54.59 110 GLY A C 1
ATOM 868 O O . GLY A 1 110 ? 34.732 0.772 14.853 1.00 54.59 110 GLY A O 1
ATOM 869 N N . GLY A 1 111 ? 34.837 3.002 14.728 1.00 67.19 111 GLY A N 1
ATOM 870 C CA . GLY A 1 111 ? 33.949 3.260 15.855 1.00 67.19 111 GLY A CA 1
ATOM 871 C C . GLY A 1 111 ? 32.526 3.525 15.373 1.00 67.19 111 GLY A C 1
ATOM 872 O O . GLY A 1 111 ? 32.333 4.301 14.445 1.00 67.19 111 GLY A O 1
ATOM 873 N N . ASN A 1 112 ? 31.537 2.913 16.026 1.00 58.56 112 ASN A N 1
ATOM 874 C CA . ASN A 1 112 ? 30.130 3.302 15.941 1.00 58.56 112 ASN A CA 1
ATOM 875 C C . ASN A 1 112 ? 29.422 3.069 17.285 1.00 58.56 112 ASN A C 1
ATOM 877 O O . ASN A 1 112 ? 29.884 2.310 18.137 1.00 58.56 112 ASN A O 1
ATOM 881 N N . ALA A 1 113 ? 28.306 3.778 17.441 1.00 50.88 113 ALA A N 1
ATOM 882 C CA . ALA A 1 113 ? 27.529 4.031 18.650 1.00 50.88 113 ALA A CA 1
ATOM 883 C C . ALA A 1 113 ? 26.874 2.792 19.299 1.00 50.88 113 ALA A C 1
ATOM 885 O O . ALA A 1 113 ? 25.668 2.585 19.197 1.00 50.88 113 ALA A O 1
ATOM 886 N N . LEU A 1 114 ? 27.653 1.999 20.033 1.00 51.78 114 LEU A N 1
ATOM 887 C CA . LEU A 1 114 ? 27.144 1.021 21.000 1.00 51.78 114 LEU A CA 1
ATOM 888 C C . LEU A 1 114 ? 27.474 1.495 22.418 1.00 51.78 114 LEU A C 1
ATOM 890 O O . LEU A 1 114 ? 28.488 1.121 23.007 1.00 51.78 114 LEU A O 1
ATOM 894 N N . ASN A 1 115 ? 26.612 2.362 22.948 1.00 57.38 115 ASN A N 1
ATOM 895 C CA . ASN A 1 115 ? 26.664 2.789 24.341 1.00 57.38 115 ASN A CA 1
ATOM 896 C C . ASN A 1 115 ? 25.985 1.716 25.214 1.00 57.38 115 ASN A C 1
ATOM 898 O O . ASN A 1 115 ? 24.860 1.310 24.916 1.00 57.38 115 ASN A O 1
ATOM 902 N N . LYS A 1 116 ? 26.664 1.225 26.262 1.00 56.38 116 LYS A N 1
ATOM 903 C CA . LYS A 1 116 ? 26.176 0.113 27.110 1.00 56.38 116 LYS A CA 1
ATOM 904 C C . LYS A 1 116 ? 24.871 0.447 27.844 1.00 56.38 116 LYS A C 1
ATOM 906 O O . LYS A 1 116 ? 24.100 -0.460 28.140 1.00 56.38 116 LYS A O 1
ATOM 911 N N . ASP A 1 117 ? 24.589 1.733 28.015 1.00 58.56 117 ASP A N 1
ATOM 912 C CA . ASP A 1 117 ? 23.394 2.239 28.692 1.00 58.56 117 ASP A CA 1
ATOM 913 C C . ASP A 1 117 ? 22.099 1.951 27.901 1.00 58.56 117 ASP A C 1
ATOM 915 O O . ASP A 1 117 ? 21.054 1.692 28.491 1.00 58.56 117 ASP A O 1
ATOM 919 N N . VAL A 1 118 ? 22.171 1.881 26.561 1.00 55.94 118 VAL A N 1
ATOM 920 C CA . VAL A 1 118 ? 21.020 1.548 25.689 1.00 55.94 118 VAL A CA 1
ATOM 921 C C . VAL A 1 118 ? 20.710 0.042 25.713 1.00 55.94 118 VAL A C 1
ATOM 923 O O . VAL A 1 118 ? 19.565 -0.377 25.540 1.00 55.94 118 VAL A O 1
ATOM 926 N N . LEU A 1 119 ? 21.724 -0.795 25.966 1.00 55.41 119 LEU A N 1
ATOM 927 C CA . LEU A 1 119 ? 21.583 -2.254 26.022 1.00 55.41 119 LEU A CA 1
ATOM 928 C C . LEU A 1 119 ? 20.881 -2.713 27.312 1.00 55.41 119 LEU A C 1
ATOM 930 O O . LEU A 1 119 ? 20.132 -3.688 27.297 1.00 55.41 119 LEU A O 1
ATOM 934 N N . GLU A 1 120 ? 21.083 -1.991 28.416 1.00 61.06 120 GLU A N 1
ATOM 935 C CA . GLU A 1 120 ? 20.459 -2.286 29.712 1.00 61.06 120 GLU A CA 1
ATOM 936 C C . GLU A 1 120 ? 18.977 -1.859 29.760 1.00 61.06 120 GLU A C 1
ATOM 938 O O . GLU A 1 120 ? 18.144 -2.535 30.371 1.00 61.06 120 GLU A O 1
ATOM 943 N N . GLU A 1 121 ? 18.615 -0.794 29.038 1.00 58.78 121 GLU A N 1
ATOM 944 C CA . GLU A 1 121 ? 17.226 -0.354 28.858 1.00 58.78 121 GLU A CA 1
ATOM 945 C C . GLU A 1 121 ? 16.423 -1.324 27.966 1.00 58.78 121 GLU A C 1
ATOM 947 O O . GLU A 1 121 ? 15.294 -1.693 28.306 1.00 58.78 121 GLU A O 1
ATOM 952 N N . ALA A 1 122 ? 17.035 -1.849 26.895 1.00 52.94 122 ALA A N 1
ATOM 953 C CA . ALA A 1 122 ? 16.438 -2.882 26.041 1.00 52.94 122 ALA A CA 1
ATOM 954 C C . ALA A 1 122 ? 16.169 -4.201 26.797 1.00 52.94 122 ALA A C 1
ATOM 956 O O . ALA A 1 122 ? 15.156 -4.865 26.565 1.00 52.94 122 ALA A O 1
ATOM 957 N N . LEU A 1 123 ? 17.036 -4.560 27.751 1.00 57.56 123 LEU A N 1
ATOM 958 C CA . LEU A 1 123 ? 16.885 -5.763 28.579 1.00 57.56 123 LEU A CA 1
ATOM 959 C C . LEU A 1 123 ? 15.780 -5.630 29.641 1.00 57.56 123 LEU A C 1
ATOM 961 O O . LEU A 1 123 ? 15.126 -6.623 29.960 1.00 57.56 123 LEU A O 1
ATOM 965 N N . ARG A 1 124 ? 15.498 -4.418 30.146 1.00 58.56 124 ARG A N 1
ATOM 966 C CA . ARG A 1 124 ? 14.341 -4.159 31.031 1.00 58.56 124 ARG A CA 1
ATOM 967 C C . ARG A 1 124 ? 12.999 -4.238 30.296 1.00 58.56 124 ARG A C 1
ATOM 969 O O . ARG A 1 124 ? 12.008 -4.676 30.890 1.00 58.56 124 ARG A O 1
ATOM 976 N N . PHE A 1 125 ? 12.974 -3.878 29.011 1.00 55.34 125 PHE A N 1
ATOM 977 C CA . PHE A 1 125 ? 11.811 -4.046 28.129 1.00 55.34 125 PHE A CA 1
ATOM 978 C C . PHE A 1 125 ? 11.447 -5.532 27.940 1.00 55.34 125 PHE A C 1
ATOM 980 O O . PHE A 1 125 ? 10.278 -5.893 27.839 1.00 55.34 125 PHE A O 1
ATOM 987 N N . PHE A 1 126 ? 12.453 -6.406 28.000 1.00 54.31 126 PHE A N 1
ATOM 988 C CA . PHE A 1 126 ? 12.368 -7.864 27.893 1.00 54.31 126 PHE A CA 1
ATOM 989 C C . PHE A 1 126 ? 11.956 -8.536 29.229 1.00 54.31 126 PHE A C 1
ATOM 991 O O . PHE A 1 126 ? 12.425 -9.620 29.571 1.00 54.31 126 PHE A O 1
ATOM 998 N N . SER A 1 127 ? 11.098 -7.905 30.039 1.00 58.47 127 SER A N 1
ATOM 999 C CA . SER A 1 127 ? 10.541 -8.481 31.276 1.00 58.47 127 SER A CA 1
ATOM 1000 C C . SER A 1 127 ? 9.182 -9.154 31.020 1.00 58.47 127 SER A C 1
ATOM 1002 O O . SER A 1 127 ? 8.363 -8.665 30.248 1.00 58.47 127 SER A O 1
ATOM 1004 N N . TRP A 1 128 ? 8.954 -10.312 31.655 1.00 57.66 128 TRP A N 1
ATOM 1005 C CA . TRP A 1 128 ? 7.937 -11.335 31.327 1.00 57.66 128 TRP A CA 1
ATOM 1006 C C . TRP A 1 128 ? 6.509 -10.877 30.919 1.00 57.66 128 TRP A C 1
ATOM 1008 O O . TRP A 1 128 ? 5.988 -11.449 29.962 1.00 57.66 128 TRP A O 1
ATOM 1018 N N . PRO A 1 129 ? 5.858 -9.868 31.538 1.00 59.19 129 PRO A N 1
ATOM 1019 C CA . PRO A 1 129 ? 4.532 -9.410 31.095 1.00 59.19 129 PRO A CA 1
ATOM 1020 C C . PRO A 1 129 ? 4.547 -8.592 29.787 1.00 59.19 129 PRO A C 1
ATOM 1022 O O . PRO A 1 129 ? 3.540 -8.557 29.083 1.00 59.19 129 PRO A O 1
ATOM 1025 N N . ASN A 1 130 ? 5.684 -7.996 29.409 1.00 60.38 130 ASN A N 1
ATOM 1026 C CA . ASN A 1 130 ? 5.811 -7.161 28.208 1.00 60.38 130 ASN A CA 1
ATOM 1027 C C . ASN A 1 130 ? 6.026 -7.973 26.920 1.00 60.38 130 ASN A C 1
ATOM 1029 O O . ASN A 1 130 ? 5.795 -7.459 25.828 1.00 60.38 130 ASN A O 1
ATOM 1033 N N . TYR A 1 131 ? 6.423 -9.248 27.011 1.00 63.16 131 TYR A N 1
ATOM 1034 C CA . TYR A 1 131 ? 6.653 -10.093 25.829 1.00 63.16 131 TYR A CA 1
ATOM 1035 C C . TYR A 1 131 ? 5.379 -10.414 25.066 1.00 63.16 131 TYR A C 1
ATOM 1037 O O . TYR A 1 131 ? 5.395 -10.424 23.841 1.00 63.16 131 TYR A O 1
ATOM 1045 N N . PHE A 1 132 ? 4.282 -10.693 25.773 1.00 68.81 132 PHE A N 1
ATOM 1046 C CA . PHE A 1 132 ? 3.011 -11.013 25.130 1.00 68.81 132 PHE A CA 1
ATOM 1047 C C . PHE A 1 132 ? 2.455 -9.789 24.393 1.00 68.81 132 PHE A C 1
ATOM 1049 O O . PHE A 1 132 ? 2.035 -9.888 23.242 1.00 68.81 132 PHE A O 1
ATOM 1056 N N . GLU A 1 133 ? 2.542 -8.612 25.016 1.00 68.81 133 GLU A N 1
ATOM 1057 C CA . GLU A 1 133 ? 2.135 -7.351 24.396 1.00 68.81 133 GLU A CA 1
ATOM 1058 C C . GLU A 1 133 ? 3.055 -6.966 23.225 1.00 68.81 133 GLU A C 1
ATOM 1060 O O . GLU A 1 133 ? 2.579 -6.516 22.183 1.00 68.81 133 GLU A O 1
ATOM 1065 N N . PHE A 1 134 ? 4.365 -7.194 23.356 1.00 69.62 134 PHE A N 1
ATOM 1066 C CA . PHE A 1 134 ? 5.330 -6.991 22.278 1.00 69.62 134 PHE A CA 1
ATOM 1067 C C . PHE A 1 134 ? 5.084 -7.941 21.103 1.00 69.62 134 PHE A C 1
ATOM 1069 O O . PHE A 1 134 ? 5.047 -7.491 19.963 1.00 69.62 134 PHE A O 1
ATOM 1076 N N . ALA A 1 135 ? 4.850 -9.229 21.359 1.00 69.88 135 ALA A N 1
ATOM 1077 C CA . ALA A 1 135 ? 4.550 -10.215 20.325 1.00 69.88 135 ALA A CA 1
ATOM 1078 C C . ALA A 1 135 ? 3.247 -9.884 19.581 1.00 69.88 135 ALA A C 1
ATOM 1080 O O . ALA A 1 135 ? 3.196 -9.983 18.356 1.00 69.88 135 ALA A O 1
ATOM 1081 N N . LEU A 1 136 ? 2.216 -9.416 20.293 1.00 72.31 136 LEU A N 1
ATOM 1082 C CA . LEU A 1 136 ? 0.975 -8.940 19.681 1.00 72.31 136 LEU A CA 1
ATOM 1083 C C . LEU A 1 136 ? 1.203 -7.693 18.820 1.00 72.31 136 LEU A C 1
ATOM 1085 O O . LEU A 1 136 ? 0.776 -7.667 17.667 1.00 72.31 136 LEU A O 1
ATOM 1089 N N . LYS A 1 137 ? 1.921 -6.685 19.327 1.00 73.88 137 LYS A N 1
ATOM 1090 C CA . LYS A 1 137 ? 2.278 -5.484 18.550 1.00 73.88 137 LYS A CA 1
ATOM 1091 C C . LYS A 1 137 ? 3.111 -5.829 17.316 1.00 73.88 137 LYS A C 1
ATOM 1093 O O . LYS A 1 137 ? 2.864 -5.281 16.247 1.00 73.88 137 LYS A O 1
ATOM 1098 N N . LEU A 1 138 ? 4.042 -6.771 17.446 1.00 77.12 138 LEU A N 1
ATOM 1099 C CA . LEU A 1 138 ? 4.848 -7.272 16.339 1.00 77.12 138 LEU A CA 1
ATOM 1100 C C . LEU A 1 138 ? 3.979 -7.994 15.303 1.00 77.12 138 LEU A C 1
ATOM 1102 O O . LEU A 1 138 ? 4.139 -7.759 14.111 1.00 77.12 138 LEU A O 1
ATOM 1106 N N . SER A 1 139 ? 3.024 -8.818 15.739 1.00 75.19 139 SER A N 1
ATOM 1107 C CA . SER A 1 139 ? 2.095 -9.488 14.824 1.00 75.19 139 SER A CA 1
ATOM 1108 C C . SER A 1 139 ? 1.222 -8.491 14.056 1.00 75.19 139 SER A C 1
ATOM 1110 O O . SER A 1 139 ? 1.046 -8.650 12.852 1.00 75.19 139 SER A O 1
ATOM 1112 N N . LEU A 1 140 ? 0.757 -7.416 14.707 1.00 77.62 140 LEU A N 1
ATOM 1113 C CA . LEU A 1 140 ? 0.010 -6.337 14.054 1.00 77.62 140 LEU A CA 1
ATOM 1114 C C . LEU A 1 140 ? 0.871 -5.593 13.030 1.00 77.62 140 LEU A C 1
ATOM 1116 O O . LEU A 1 140 ? 0.393 -5.307 11.938 1.00 77.62 140 LEU A O 1
ATOM 1120 N N . ALA A 1 141 ? 2.141 -5.330 13.350 1.00 80.12 141 ALA A N 1
ATOM 1121 C CA . ALA A 1 141 ? 3.080 -4.707 12.420 1.00 80.12 141 ALA A CA 1
ATOM 1122 C C . ALA A 1 141 ? 3.354 -5.598 11.197 1.00 80.12 141 ALA A C 1
ATOM 1124 O O . ALA A 1 141 ? 3.369 -5.114 10.071 1.00 80.12 141 ALA A O 1
ATOM 1125 N N . ILE A 1 142 ? 3.516 -6.909 11.398 1.00 83.62 142 ILE A N 1
ATOM 1126 C CA . ILE A 1 142 ? 3.689 -7.859 10.291 1.00 83.62 142 ILE A CA 1
ATOM 1127 C C . ILE A 1 142 ? 2.434 -7.881 9.414 1.00 83.62 142 ILE A C 1
ATOM 1129 O O . ILE A 1 142 ? 2.548 -7.769 8.197 1.00 83.62 142 ILE A O 1
ATOM 1133 N N . MET A 1 143 ? 1.244 -7.970 10.015 1.00 83.00 143 MET A N 1
ATOM 1134 C CA . MET A 1 143 ? -0.019 -7.970 9.269 1.00 83.00 143 MET A CA 1
ATOM 1135 C C . MET A 1 143 ? -0.250 -6.661 8.503 1.00 83.00 143 MET A C 1
ATOM 1137 O O . MET A 1 143 ? -0.732 -6.707 7.373 1.00 83.00 143 MET A O 1
ATOM 1141 N N . ALA A 1 144 ? 0.157 -5.518 9.064 1.00 85.12 144 ALA A N 1
ATOM 1142 C CA . ALA A 1 144 ? 0.114 -4.225 8.383 1.00 85.12 144 ALA A CA 1
ATOM 1143 C C . ALA A 1 144 ? 0.971 -4.207 7.107 1.00 85.12 144 ALA A C 1
ATOM 1145 O O . ALA A 1 144 ? 0.567 -3.621 6.111 1.00 85.12 144 ALA A O 1
ATOM 1146 N N . CYS A 1 145 ? 2.115 -4.897 7.096 1.00 87.94 145 CYS A N 1
ATOM 1147 C CA . CYS A 1 145 ? 2.973 -4.991 5.913 1.00 87.94 145 CYS A CA 1
ATOM 1148 C C . CYS A 1 145 ? 2.448 -5.970 4.851 1.00 87.94 145 CYS A C 1
ATOM 1150 O O . CYS A 1 145 ? 2.761 -5.815 3.672 1.00 87.94 145 CYS A O 1
ATOM 1152 N N . VAL A 1 146 ? 1.676 -6.992 5.236 1.00 90.62 146 VAL A N 1
ATOM 1153 C CA . VAL A 1 146 ? 1.181 -8.010 4.290 1.00 90.62 146 VAL A CA 1
ATOM 1154 C C . VAL A 1 146 ? 0.240 -7.390 3.257 1.00 90.62 146 VAL A C 1
ATOM 1156 O O . VAL A 1 146 ? 0.357 -7.705 2.074 1.00 90.62 146 VAL A O 1
ATOM 1159 N N . CYS A 1 147 ? -0.654 -6.492 3.679 1.00 89.94 147 CYS A N 1
ATOM 1160 C CA . CYS A 1 147 ? -1.659 -5.900 2.796 1.00 89.94 147 CYS A CA 1
ATOM 1161 C C . CYS A 1 147 ? -1.038 -5.118 1.611 1.00 89.94 147 CYS A C 1
ATOM 1163 O O . CYS A 1 147 ? -1.311 -5.505 0.468 1.00 89.94 147 CYS A O 1
ATOM 1165 N N . PRO A 1 148 ? -0.101 -4.168 1.822 1.00 92.88 148 PRO A N 1
ATOM 1166 C CA . PRO A 1 148 ? 0.559 -3.454 0.725 1.00 92.88 148 PRO A CA 1
ATOM 1167 C C . PRO A 1 148 ? 1.330 -4.376 -0.225 1.00 92.88 148 PRO A C 1
ATOM 1169 O O . PRO A 1 148 ? 1.292 -4.197 -1.441 1.00 92.88 148 PRO A O 1
ATOM 1172 N N . PHE A 1 149 ? 1.987 -5.421 0.291 1.00 92.44 149 PHE A N 1
ATOM 1173 C CA . PHE A 1 149 ? 2.683 -6.390 -0.564 1.00 92.44 149 PHE A CA 1
ATOM 1174 C C . PHE A 1 149 ? 1.723 -7.196 -1.447 1.00 92.44 149 PHE A C 1
ATOM 1176 O O . PHE A 1 149 ? 2.011 -7.408 -2.631 1.00 92.44 149 PHE A O 1
ATOM 1183 N N . MET A 1 150 ? 0.586 -7.637 -0.901 1.00 92.88 150 MET A N 1
ATOM 1184 C CA . MET A 1 150 ? -0.444 -8.334 -1.676 1.00 92.88 150 MET A CA 1
ATOM 1185 C C . MET A 1 150 ? -1.051 -7.423 -2.749 1.00 92.88 150 MET A C 1
ATOM 1187 O O . MET A 1 150 ? -1.219 -7.839 -3.903 1.00 92.88 150 MET A O 1
ATOM 1191 N N . ALA A 1 151 ? -1.327 -6.168 -2.391 1.00 93.12 151 ALA A N 1
ATOM 1192 C CA . ALA A 1 151 ? -1.834 -5.163 -3.312 1.00 93.12 151 ALA A CA 1
ATOM 1193 C C . ALA A 1 151 ? -0.848 -4.896 -4.458 1.00 93.12 151 ALA A C 1
ATOM 1195 O O . ALA A 1 151 ? -1.234 -4.967 -5.626 1.00 93.12 151 ALA A O 1
ATOM 1196 N N . CYS A 1 152 ? 0.441 -4.707 -4.152 1.00 93.25 152 CYS A N 1
ATOM 1197 C CA . CYS A 1 152 ? 1.489 -4.538 -5.160 1.00 93.25 152 CYS A CA 1
ATOM 1198 C C . CYS A 1 152 ? 1.593 -5.730 -6.113 1.00 93.25 152 CYS A C 1
ATOM 1200 O O . CYS A 1 152 ? 1.684 -5.539 -7.324 1.00 93.25 152 CYS A O 1
ATOM 1202 N N . CYS A 1 153 ? 1.560 -6.962 -5.597 1.00 92.56 153 CYS A N 1
ATOM 1203 C CA . CYS A 1 153 ? 1.615 -8.160 -6.439 1.00 92.56 153 CYS A CA 1
ATOM 1204 C C . CYS A 1 153 ? 0.418 -8.239 -7.395 1.00 92.56 153 CYS A C 1
ATOM 1206 O O . CYS A 1 153 ? 0.583 -8.567 -8.572 1.00 92.56 153 CYS A O 1
ATOM 1208 N N . THR A 1 154 ? -0.777 -7.909 -6.901 1.00 94.19 154 THR A N 1
ATOM 1209 C CA . THR A 1 154 ? -2.003 -7.893 -7.704 1.00 94.19 154 THR A CA 1
ATOM 1210 C C . THR A 1 154 ? -1.944 -6.804 -8.778 1.00 94.19 154 THR A C 1
ATOM 1212 O O . THR A 1 154 ? -2.201 -7.079 -9.950 1.00 94.19 154 THR A O 1
ATOM 1215 N N . ALA A 1 155 ? -1.556 -5.582 -8.405 1.00 94.19 155 ALA A N 1
ATOM 1216 C CA . ALA A 1 155 ? -1.498 -4.432 -9.302 1.00 94.19 155 ALA A CA 1
ATOM 1217 C C . ALA A 1 155 ? -0.425 -4.578 -10.388 1.00 94.19 155 ALA A C 1
ATOM 1219 O O . ALA A 1 155 ? -0.727 -4.431 -11.572 1.00 94.19 155 ALA A O 1
ATOM 1220 N N . LEU A 1 156 ? 0.813 -4.923 -10.015 1.00 92.12 156 LEU A N 1
ATOM 1221 C CA . LEU A 1 156 ? 1.892 -5.154 -10.980 1.00 92.12 156 LEU A CA 1
ATOM 1222 C C . LEU A 1 156 ? 1.570 -6.342 -11.892 1.00 92.12 156 LEU A C 1
ATOM 1224 O O . LEU A 1 156 ? 1.761 -6.259 -13.103 1.00 92.12 156 LEU A O 1
ATOM 1228 N N . GLY A 1 157 ? 1.008 -7.422 -11.341 1.00 89.50 157 GLY A N 1
ATOM 1229 C CA . GLY A 1 157 ? 0.546 -8.559 -12.133 1.00 89.50 157 GLY A CA 1
ATOM 1230 C C . GLY A 1 157 ? -0.513 -8.165 -13.167 1.00 89.50 157 GLY A C 1
ATOM 1231 O O . GLY A 1 157 ? -0.410 -8.563 -14.328 1.00 89.50 157 GLY A O 1
ATOM 1232 N N . ALA A 1 158 ? -1.488 -7.337 -12.779 1.00 90.19 158 ALA A N 1
ATOM 1233 C CA . ALA A 1 158 ? -2.508 -6.809 -13.683 1.00 90.19 158 ALA A CA 1
ATOM 1234 C C . ALA A 1 158 ? -1.914 -5.899 -14.774 1.00 90.19 158 ALA A C 1
ATOM 1236 O O . ALA A 1 158 ? -2.282 -6.029 -15.941 1.00 90.19 158 ALA A O 1
ATOM 1237 N N . LEU A 1 159 ? -0.952 -5.036 -14.432 1.00 90.19 159 LEU A N 1
ATOM 1238 C CA . LEU A 1 159 ? -0.248 -4.190 -15.403 1.00 90.19 159 LEU A CA 1
ATOM 1239 C C . LEU A 1 159 ? 0.535 -5.019 -16.433 1.00 90.19 159 LEU A C 1
ATOM 1241 O O . LEU A 1 159 ? 0.470 -4.736 -17.629 1.00 90.19 159 LEU A O 1
ATOM 1245 N N . PHE A 1 160 ? 1.210 -6.089 -16.005 1.00 88.44 160 PHE A N 1
ATOM 1246 C CA . PHE A 1 160 ? 1.911 -6.996 -16.922 1.00 88.44 160 PHE A CA 1
ATOM 1247 C C . PHE A 1 160 ? 0.953 -7.820 -17.788 1.00 88.44 160 PHE A C 1
ATOM 1249 O O . PHE A 1 160 ? 1.282 -8.152 -18.927 1.00 88.44 160 PHE A O 1
ATOM 1256 N N . PHE A 1 161 ? -0.253 -8.124 -17.300 1.00 84.81 161 PHE A N 1
ATOM 1257 C CA . PHE A 1 161 ? -1.325 -8.655 -18.148 1.00 84.81 161 PHE A CA 1
ATOM 1258 C C . PHE A 1 161 ? -1.812 -7.633 -19.182 1.00 84.81 161 PHE A C 1
ATOM 1260 O O . PHE A 1 161 ? -2.106 -8.013 -20.312 1.00 84.81 161 PHE A O 1
ATOM 1267 N N . GLY A 1 162 ? -1.840 -6.350 -18.820 1.00 81.94 162 GLY A N 1
ATOM 1268 C CA . GLY A 1 162 ? -2.151 -5.232 -19.713 1.00 81.94 162 GLY A CA 1
ATOM 1269 C C . GLY A 1 162 ? -1.059 -4.892 -20.735 1.00 81.94 162 GLY A C 1
ATOM 1270 O O . GLY A 1 162 ? -1.228 -3.941 -21.492 1.00 81.94 162 GLY A O 1
ATOM 1271 N N . GLY A 1 163 ? 0.047 -5.646 -20.777 1.00 81.44 163 GLY A N 1
ATOM 1272 C CA . GLY A 1 163 ? 1.132 -5.451 -21.743 1.00 81.44 163 GLY A CA 1
ATOM 1273 C C . GLY A 1 163 ? 2.132 -4.353 -21.372 1.00 81.44 163 GLY A C 1
ATOM 1274 O O . GLY A 1 163 ? 2.904 -3.922 -22.226 1.00 81.44 163 GLY A O 1
ATOM 1275 N N . VAL A 1 164 ? 2.141 -3.892 -20.117 1.00 85.12 164 VAL A N 1
ATOM 1276 C CA . VAL A 1 164 ? 3.145 -2.936 -19.628 1.00 85.12 164 VAL A CA 1
ATOM 1277 C C . VAL A 1 164 ? 4.515 -3.619 -19.537 1.00 85.12 164 VAL A C 1
ATOM 1279 O O . VAL A 1 164 ? 4.624 -4.739 -19.037 1.00 85.12 164 VAL A O 1
ATOM 1282 N N . ARG A 1 165 ? 5.571 -2.943 -20.010 1.00 83.44 165 ARG A N 1
ATOM 1283 C CA . ARG A 1 165 ? 6.950 -3.457 -19.979 1.00 83.44 165 ARG A CA 1
ATOM 1284 C C . ARG A 1 165 ? 7.441 -3.627 -18.537 1.00 83.44 165 ARG A C 1
ATOM 1286 O O . ARG A 1 165 ? 7.282 -2.724 -17.718 1.00 83.44 165 ARG A O 1
ATOM 1293 N N . PHE A 1 166 ? 8.101 -4.744 -18.239 1.00 81.94 166 PHE A N 1
ATOM 1294 C CA . PHE A 1 166 ? 8.789 -4.929 -16.961 1.00 81.94 166 PHE A CA 1
ATOM 1295 C C . PHE A 1 166 ? 10.144 -4.215 -16.998 1.00 81.94 166 PHE A C 1
ATOM 1297 O O . PHE A 1 166 ? 11.063 -4.700 -17.650 1.00 81.94 166 PHE A O 1
ATOM 1304 N N . GLY A 1 167 ? 10.272 -3.081 -16.305 1.00 82.81 167 GLY A N 1
ATOM 1305 C CA . GLY A 1 167 ? 11.550 -2.384 -16.112 1.00 82.81 167 GLY A CA 1
ATOM 1306 C C . GLY A 1 167 ? 12.050 -2.497 -14.670 1.00 82.81 167 GLY A C 1
ATOM 1307 O O . GLY A 1 167 ? 11.247 -2.505 -13.738 1.00 82.81 167 GLY A O 1
ATOM 1308 N N . SER A 1 168 ? 13.371 -2.520 -14.454 1.00 85.00 168 SER A N 1
ATOM 1309 C CA . SER A 1 168 ? 13.980 -2.556 -13.103 1.00 85.00 168 SER A CA 1
ATOM 1310 C C . SER A 1 168 ? 13.509 -1.452 -12.157 1.00 85.00 168 SER A C 1
ATOM 1312 O O . SER A 1 168 ? 13.542 -1.650 -10.944 1.00 85.00 168 SER A O 1
ATOM 1314 N N . ILE A 1 169 ? 13.047 -0.314 -12.681 1.00 87.75 169 ILE A N 1
ATOM 1315 C CA . ILE A 1 169 ? 12.509 0.777 -11.867 1.00 87.75 169 ILE A CA 1
ATOM 1316 C C . ILE A 1 169 ? 11.238 0.366 -11.101 1.00 87.75 169 ILE A C 1
ATOM 1318 O O . ILE A 1 169 ? 11.047 0.796 -9.965 1.00 87.75 169 ILE A O 1
ATOM 1322 N N . LEU A 1 170 ? 10.422 -0.548 -11.649 1.00 88.06 170 LEU A N 1
ATOM 1323 C CA . LEU A 1 170 ? 9.220 -1.078 -10.987 1.00 88.06 170 LEU A CA 1
ATOM 1324 C C . LEU A 1 170 ? 9.546 -1.914 -9.742 1.00 88.06 170 LEU A C 1
ATOM 1326 O O . LEU A 1 170 ? 8.689 -2.089 -8.881 1.00 88.06 170 LEU A O 1
ATOM 1330 N N . CYS A 1 171 ? 10.787 -2.388 -9.587 1.00 87.94 171 CYS A N 1
ATOM 1331 C CA . CYS A 1 171 ? 11.220 -3.068 -8.365 1.00 87.94 171 CYS A CA 1
ATOM 1332 C C . CYS A 1 171 ? 11.268 -2.127 -7.149 1.00 87.94 171 CYS A C 1
ATOM 1334 O O . CYS A 1 171 ? 11.322 -2.603 -6.017 1.00 87.94 171 CYS A O 1
ATOM 1336 N N . VAL A 1 172 ? 11.249 -0.806 -7.364 1.00 91.19 172 VAL A N 1
ATOM 1337 C CA . VAL A 1 172 ? 11.201 0.199 -6.291 1.00 91.19 172 VAL A CA 1
ATOM 1338 C C . VAL A 1 172 ? 9.765 0.418 -5.794 1.00 91.19 172 VAL A C 1
ATOM 1340 O O . VAL A 1 172 ? 9.568 0.710 -4.615 1.00 91.19 172 VAL A O 1
ATOM 1343 N N . THR A 1 173 ? 8.755 0.207 -6.647 1.00 92.31 173 THR A N 1
ATOM 1344 C CA . THR A 1 173 ? 7.330 0.417 -6.334 1.00 92.31 173 THR A CA 1
ATOM 1345 C C . THR A 1 173 ? 6.862 -0.278 -5.048 1.00 92.31 173 THR A C 1
ATOM 1347 O O . THR A 1 173 ? 6.251 0.401 -4.224 1.00 92.31 173 THR A O 1
ATOM 1350 N N . PRO A 1 174 ? 7.176 -1.564 -4.781 1.00 91.50 174 PRO A N 1
ATOM 1351 C CA . PRO A 1 174 ? 6.752 -2.220 -3.544 1.00 91.50 174 PRO A CA 1
ATOM 1352 C C . PRO A 1 174 ? 7.258 -1.531 -2.275 1.00 91.50 174 PRO A C 1
ATOM 1354 O O . PRO A 1 174 ? 6.554 -1.508 -1.274 1.00 91.50 174 PRO A O 1
ATOM 1357 N N . PHE A 1 175 ? 8.452 -0.934 -2.305 1.00 92.19 175 PHE A N 1
ATOM 1358 C CA . PHE A 1 175 ? 8.993 -0.211 -1.153 1.00 92.19 175 PHE A CA 1
ATOM 1359 C C . PHE A 1 175 ? 8.290 1.131 -0.937 1.00 92.19 175 PHE A C 1
ATOM 1361 O O . PHE A 1 175 ? 8.049 1.515 0.206 1.00 92.19 175 PHE A O 1
ATOM 1368 N N . LEU A 1 176 ? 7.944 1.827 -2.024 1.00 93.38 176 LEU A N 1
ATOM 1369 C CA . LEU A 1 176 ? 7.216 3.096 -1.962 1.00 93.38 176 LEU A CA 1
ATOM 1370 C C . LEU A 1 176 ? 5.796 2.891 -1.434 1.00 93.38 176 LEU A C 1
ATOM 1372 O O . LEU A 1 176 ? 5.370 3.593 -0.523 1.00 93.38 176 LEU A O 1
ATOM 1376 N N . VAL A 1 177 ? 5.087 1.894 -1.964 1.00 94.31 177 VAL A N 1
ATOM 1377 C CA . VAL A 1 177 ? 3.714 1.601 -1.540 1.00 94.31 177 VAL A CA 1
ATOM 1378 C C . VAL A 1 177 ? 3.672 1.007 -0.140 1.00 94.31 177 VAL A C 1
ATOM 1380 O O . VAL A 1 177 ? 2.786 1.358 0.626 1.00 94.31 177 VAL A O 1
ATOM 1383 N N . LEU A 1 178 ? 4.666 0.208 0.260 1.00 93.75 178 LEU A N 1
ATOM 1384 C CA . LEU A 1 178 ? 4.782 -0.239 1.649 1.00 93.75 178 LEU A CA 1
ATOM 1385 C C . LEU A 1 178 ? 4.873 0.943 2.625 1.00 93.75 178 LEU A C 1
ATOM 1387 O O . LEU A 1 178 ? 4.252 0.897 3.681 1.00 93.75 178 LEU A O 1
ATOM 1391 N N . ALA A 1 179 ? 5.620 1.999 2.287 1.00 92.50 179 ALA A N 1
ATOM 1392 C CA . ALA A 1 179 ? 5.732 3.174 3.150 1.00 92.50 179 ALA A CA 1
ATOM 1393 C C . ALA A 1 179 ? 4.384 3.889 3.337 1.00 92.50 179 ALA A C 1
ATOM 1395 O O . ALA A 1 179 ? 4.075 4.312 4.447 1.00 92.50 179 ALA A O 1
ATOM 1396 N N . ILE A 1 180 ? 3.581 3.979 2.272 1.00 93.31 180 ILE A N 1
ATOM 1397 C CA . ILE A 1 180 ? 2.238 4.572 2.310 1.00 93.31 180 ILE A CA 1
ATOM 1398 C C . ILE A 1 180 ? 1.286 3.665 3.099 1.00 93.31 180 ILE A C 1
ATOM 1400 O O . ILE A 1 180 ? 0.676 4.100 4.069 1.00 93.31 180 ILE A O 1
ATOM 1404 N N . GLY A 1 181 ? 1.226 2.377 2.759 1.00 92.38 181 GLY A N 1
ATOM 1405 C CA . GLY A 1 181 ? 0.278 1.462 3.385 1.00 92.38 181 GLY A CA 1
ATOM 1406 C C . GLY A 1 181 ? 0.566 1.163 4.860 1.00 92.38 181 GLY A C 1
ATOM 1407 O O . GLY A 1 181 ? -0.357 0.910 5.632 1.00 92.38 181 GLY A O 1
ATOM 1408 N N . VAL A 1 182 ? 1.827 1.252 5.307 1.00 90.06 182 VAL A N 1
ATOM 1409 C CA . VAL A 1 182 ? 2.161 1.184 6.742 1.00 90.06 182 VAL A CA 1
ATOM 1410 C C . VAL A 1 182 ? 1.671 2.427 7.494 1.00 90.06 182 VAL A C 1
ATOM 1412 O O . VAL A 1 182 ? 1.241 2.290 8.642 1.00 90.06 182 VAL A O 1
ATOM 1415 N N . ASP A 1 183 ? 1.698 3.613 6.876 1.00 92.00 183 ASP A N 1
ATOM 1416 C CA . ASP A 1 183 ? 1.150 4.843 7.469 1.00 92.00 183 ASP A CA 1
ATOM 1417 C C . ASP A 1 183 ? -0.374 4.737 7.638 1.00 92.00 183 ASP A C 1
ATOM 1419 O O . ASP A 1 183 ? -0.907 4.959 8.732 1.00 92.00 183 ASP A O 1
ATOM 1423 N N . ASP A 1 184 ? -1.069 4.264 6.601 1.00 93.25 184 ASP A N 1
ATOM 1424 C CA . ASP A 1 184 ? -2.517 4.054 6.639 1.00 93.25 184 ASP A CA 1
ATOM 1425 C C . ASP A 1 184 ? -2.917 2.986 7.677 1.00 93.25 184 ASP A C 1
ATOM 1427 O O . ASP A 1 184 ? -3.812 3.200 8.506 1.00 93.25 184 ASP A O 1
ATOM 1431 N N . ALA A 1 185 ? -2.204 1.854 7.720 1.00 91.00 185 ALA A N 1
ATOM 1432 C CA . ALA A 1 185 ? -2.435 0.805 8.710 1.00 91.00 185 ALA A CA 1
ATOM 1433 C C . ALA A 1 185 ? -2.177 1.295 10.145 1.00 91.00 185 ALA A C 1
ATOM 1435 O O . ALA A 1 185 ? -2.928 0.959 11.067 1.00 91.00 185 ALA A O 1
ATOM 1436 N N . TYR A 1 186 ? -1.146 2.120 10.355 1.00 88.94 186 TYR A N 1
ATOM 1437 C CA . TYR A 1 186 ? -0.878 2.736 11.653 1.00 88.94 186 TYR A CA 1
ATOM 1438 C C . TYR A 1 186 ? -2.035 3.643 12.091 1.00 88.94 186 TYR A C 1
ATOM 1440 O O . TYR A 1 186 ? -2.498 3.554 13.236 1.00 88.94 186 TYR A O 1
ATOM 1448 N N . LEU A 1 187 ? -2.554 4.462 11.174 1.00 90.75 187 LEU A N 1
ATOM 1449 C CA . LEU A 1 187 ? -3.699 5.337 11.409 1.00 90.75 187 LEU A CA 1
ATOM 1450 C C . LEU A 1 187 ? -4.962 4.531 11.782 1.00 90.75 187 LEU A C 1
ATOM 1452 O O . LEU A 1 187 ? -5.655 4.883 12.747 1.00 90.75 187 LEU A O 1
ATOM 1456 N N . MET A 1 188 ? -5.224 3.410 11.100 1.00 90.75 188 MET A N 1
ATOM 1457 C CA . MET A 1 188 ? -6.324 2.488 11.425 1.00 90.75 188 MET A CA 1
ATOM 1458 C C . MET A 1 188 ? -6.159 1.837 12.804 1.00 90.75 188 MET A C 1
ATOM 1460 O O . MET A 1 188 ? -7.095 1.852 13.607 1.00 90.75 188 MET A O 1
ATOM 1464 N N . ILE A 1 189 ? -4.970 1.309 13.121 1.00 88.69 189 ILE A N 1
ATOM 1465 C CA . ILE A 1 189 ? -4.680 0.664 14.414 1.00 88.69 189 ILE A CA 1
ATOM 1466 C C . ILE A 1 189 ? -4.832 1.666 15.563 1.00 88.69 189 ILE A C 1
ATOM 1468 O O . ILE A 1 189 ? -5.443 1.350 16.588 1.00 88.69 189 ILE A O 1
ATOM 1472 N N . HIS A 1 190 ? -4.317 2.886 15.400 1.00 85.81 190 HIS A N 1
ATOM 1473 C CA . HIS A 1 190 ? -4.436 3.936 16.407 1.00 85.81 190 HIS A CA 1
ATOM 1474 C C . HIS A 1 190 ? -5.905 4.319 16.655 1.00 85.81 190 HIS A C 1
ATOM 1476 O O . HIS A 1 190 ? -6.342 4.427 17.808 1.00 85.81 190 HIS A O 1
ATOM 1482 N N . SER A 1 191 ? -6.703 4.456 15.591 1.00 89.12 191 SER A N 1
ATOM 1483 C CA . SER A 1 191 ? -8.143 4.702 15.715 1.00 89.12 191 SER A CA 1
ATOM 1484 C C . SER A 1 191 ? -8.870 3.530 16.387 1.00 89.12 191 SER A C 1
ATOM 1486 O O . SER A 1 191 ? -9.672 3.740 17.300 1.00 89.12 191 SER A O 1
ATOM 1488 N N . TRP A 1 192 ? -8.521 2.286 16.046 1.00 88.94 192 TRP A N 1
ATOM 1489 C CA . TRP A 1 192 ? -9.078 1.087 16.676 1.00 88.94 192 TRP A CA 1
ATOM 1490 C C . TRP A 1 192 ? -8.800 1.014 18.177 1.00 88.94 192 TRP A C 1
ATOM 1492 O O . TRP A 1 192 ? -9.701 0.724 18.972 1.00 88.94 192 TRP A O 1
ATOM 1502 N N . GLN A 1 193 ? -7.574 1.328 18.597 1.00 87.19 193 GLN A N 1
ATOM 1503 C CA . GLN A 1 193 ? -7.213 1.403 20.014 1.00 87.19 193 GLN A CA 1
ATOM 1504 C C . GLN A 1 193 ? -8.004 2.498 20.740 1.00 87.19 193 GLN A C 1
ATOM 1506 O O . GLN A 1 193 ? -8.485 2.276 21.855 1.00 87.19 193 GLN A O 1
ATOM 1511 N N . ARG A 1 194 ? -8.190 3.659 20.098 1.00 86.56 194 ARG A N 1
ATOM 1512 C CA . ARG A 1 194 ? -8.994 4.766 20.631 1.00 86.56 194 ARG A CA 1
ATOM 1513 C C . ARG A 1 194 ? -10.459 4.364 20.820 1.00 86.56 194 ARG A C 1
ATOM 1515 O O . ARG A 1 194 ? -11.008 4.606 21.894 1.00 86.56 194 ARG A O 1
ATOM 1522 N N . VAL A 1 195 ? -11.083 3.743 19.817 1.00 87.75 195 VAL A N 1
ATOM 1523 C CA . VAL A 1 195 ? -12.480 3.269 19.878 1.00 87.75 195 VAL A CA 1
ATOM 1524 C C . VAL A 1 195 ? -12.640 2.178 20.937 1.00 87.75 195 VAL A C 1
ATOM 1526 O O . VAL A 1 195 ? -13.538 2.257 21.774 1.00 87.75 195 VAL A O 1
ATOM 1529 N N . THR A 1 196 ? -11.722 1.211 20.979 1.00 85.88 196 THR A N 1
ATOM 1530 C CA . THR A 1 196 ? -11.744 0.126 21.971 1.00 85.88 196 THR A CA 1
ATOM 1531 C C . THR A 1 196 ? -11.651 0.664 23.400 1.00 85.88 196 THR A C 1
ATOM 1533 O O . THR A 1 196 ? -12.421 0.249 24.264 1.00 85.88 196 THR A O 1
ATOM 1536 N N . ARG A 1 197 ? -10.763 1.635 23.656 1.00 82.50 197 ARG A N 1
ATOM 1537 C CA . ARG A 1 197 ? -10.630 2.263 24.980 1.00 82.50 197 ARG A CA 1
ATOM 1538 C C . ARG A 1 197 ? -11.893 3.028 25.384 1.00 82.50 197 ARG A C 1
ATOM 1540 O O . ARG A 1 197 ? -12.315 2.927 26.531 1.00 82.50 197 ARG A O 1
ATOM 1547 N N . LYS A 1 198 ? -12.523 3.751 24.448 1.00 83.19 198 LYS A N 1
ATOM 1548 C CA . LYS A 1 198 ? -13.792 4.459 24.699 1.00 83.19 198 LYS A CA 1
ATOM 1549 C C . LYS A 1 198 ? -14.917 3.497 25.094 1.00 83.19 198 LYS A C 1
ATOM 1551 O O . LYS A 1 198 ? -15.644 3.771 26.047 1.00 83.19 198 LYS A O 1
ATOM 1556 N N . LEU A 1 199 ? -15.026 2.358 24.409 1.00 82.12 199 LEU A N 1
ATOM 1557 C CA . LEU A 1 199 ? -16.032 1.332 24.709 1.00 82.12 199 LEU A CA 1
ATOM 1558 C C . LEU A 1 199 ? -15.786 0.639 26.056 1.00 82.12 199 LEU A C 1
ATOM 1560 O O . LEU A 1 199 ? -16.742 0.281 26.737 1.00 82.12 199 LEU A O 1
ATOM 1564 N N . GLN A 1 200 ? -14.526 0.509 26.485 1.00 78.50 200 GLN A N 1
ATOM 1565 C CA . GLN A 1 200 ? -14.196 0.022 27.831 1.00 78.50 200 GLN A CA 1
ATOM 1566 C C . GLN A 1 200 ? -14.650 0.993 28.932 1.00 78.50 200 GLN A C 1
ATOM 1568 O O . GLN A 1 200 ? -15.102 0.551 29.985 1.00 78.50 200 GLN A O 1
ATOM 1573 N N . THR A 1 201 ? -14.546 2.308 28.707 1.00 79.19 201 THR A N 1
ATOM 1574 C CA . THR A 1 201 ? -14.963 3.329 29.686 1.00 79.19 201 THR A CA 1
ATOM 1575 C C . THR A 1 201 ? -16.464 3.611 29.680 1.00 79.19 201 THR A C 1
ATOM 1577 O O . THR A 1 201 ? -17.024 3.998 30.703 1.00 79.19 201 THR A O 1
ATOM 1580 N N . THR A 1 202 ? -17.133 3.447 28.538 1.00 79.31 202 THR A N 1
ATOM 1581 C CA . THR A 1 202 ? -18.575 3.677 28.388 1.00 79.31 202 THR A CA 1
ATOM 1582 C C . THR A 1 202 ? -19.179 2.500 27.624 1.00 79.31 202 THR A C 1
ATOM 1584 O O . THR A 1 202 ? -19.262 2.548 26.396 1.00 79.31 202 THR A O 1
ATOM 1587 N N . PRO A 1 203 ? -19.563 1.420 28.329 1.00 71.50 203 PRO A N 1
ATOM 1588 C CA . PRO A 1 203 ? -20.043 0.207 27.687 1.00 71.50 203 PRO A CA 1
ATOM 1589 C C . PRO A 1 203 ? -21.387 0.461 26.998 1.00 71.50 203 PRO A C 1
ATOM 1591 O O . PRO A 1 203 ? -22.380 0.821 27.633 1.00 71.50 203 PRO A O 1
ATOM 1594 N N . VAL A 1 204 ? -21.409 0.264 25.682 1.00 75.19 204 VAL A N 1
ATOM 1595 C CA . VAL A 1 204 ? -22.619 0.306 24.854 1.00 75.19 204 VAL A CA 1
ATOM 1596 C C . VAL A 1 204 ? -23.151 -1.124 24.712 1.00 75.19 204 VAL A C 1
ATOM 1598 O O . VAL A 1 204 ? -22.374 -2.069 24.618 1.00 75.19 204 VAL A O 1
ATOM 1601 N N . LYS A 1 205 ? -24.478 -1.303 24.705 1.00 59.81 205 LYS A N 1
ATOM 1602 C CA . LYS A 1 205 ? -25.133 -2.628 24.651 1.00 59.81 205 LYS A CA 1
ATOM 1603 C C . LYS A 1 205 ? -24.878 -3.429 23.360 1.00 59.81 205 LYS A C 1
ATOM 1605 O O . LYS A 1 205 ? -25.115 -4.630 23.366 1.00 59.81 205 LYS A O 1
ATOM 1610 N N . GLU A 1 206 ? -24.403 -2.795 22.289 1.00 67.00 206 GLU A N 1
ATOM 1611 C CA . GLU A 1 206 ? -24.182 -3.404 20.964 1.00 67.00 206 GLU A CA 1
ATOM 1612 C C . GLU A 1 206 ? -22.690 -3.441 20.593 1.00 67.00 206 GLU A C 1
ATOM 1614 O O . GLU A 1 206 ? -22.269 -2.971 19.537 1.00 67.00 206 GLU A O 1
ATOM 1619 N N . ASP A 1 207 ? -21.857 -3.982 21.482 1.00 76.38 207 ASP A N 1
ATOM 1620 C CA . ASP A 1 207 ? -20.429 -4.164 21.212 1.00 76.38 207 ASP A CA 1
ATOM 1621 C C . ASP A 1 207 ? -20.195 -5.374 20.290 1.00 76.38 207 ASP A C 1
ATOM 1623 O O . ASP A 1 207 ? -19.999 -6.504 20.736 1.00 76.38 207 ASP A O 1
ATOM 1627 N N . SER A 1 208 ? -20.268 -5.134 18.980 1.00 83.25 208 SER A N 1
ATOM 1628 C CA . SER A 1 208 ? -19.910 -6.094 17.929 1.00 83.25 208 SER A CA 1
ATOM 1629 C C . SER A 1 208 ? -18.581 -5.707 17.274 1.00 83.25 208 SER A C 1
ATOM 1631 O O . SER A 1 208 ? -18.260 -4.522 17.144 1.00 83.25 208 SER A O 1
ATOM 1633 N N . SER A 1 209 ? -17.814 -6.692 16.794 1.00 82.38 209 SER A N 1
ATOM 1634 C CA . SER A 1 209 ? -16.602 -6.446 15.997 1.00 82.38 209 SER A CA 1
ATOM 1635 C C . SER A 1 209 ? -16.896 -5.582 14.765 1.00 82.38 209 SER A C 1
ATOM 1637 O O . SER A 1 209 ? -16.109 -4.691 14.448 1.00 82.38 209 SER A O 1
ATOM 1639 N N . GLY A 1 210 ? -18.064 -5.768 14.138 1.00 86.06 210 GLY A N 1
ATOM 1640 C CA . GLY A 1 210 ? -18.531 -4.942 13.023 1.00 86.06 210 GLY A CA 1
ATOM 1641 C C . GLY A 1 210 ? -18.833 -3.497 13.429 1.00 86.06 210 GLY A C 1
ATOM 1642 O O . GLY A 1 210 ? -18.491 -2.577 12.694 1.00 86.06 210 GLY A O 1
ATOM 1643 N N . TYR A 1 211 ? -19.383 -3.269 14.628 1.00 88.38 211 TYR A N 1
ATOM 1644 C CA . TYR A 1 211 ? -19.622 -1.914 15.145 1.00 88.38 211 TYR A CA 1
ATOM 1645 C C . TYR A 1 211 ? -18.303 -1.158 15.351 1.00 88.38 211 TYR A C 1
ATOM 1647 O O . TYR A 1 211 ? -18.170 -0.003 14.944 1.00 88.38 211 TYR A O 1
ATOM 1655 N N . ARG A 1 212 ? -17.302 -1.829 15.939 1.00 88.69 212 ARG A N 1
ATOM 1656 C CA . ARG A 1 212 ? -15.961 -1.258 16.132 1.00 88.69 212 ARG A CA 1
ATOM 1657 C C . ARG A 1 212 ? -15.282 -0.945 14.802 1.00 88.69 212 ARG A C 1
ATOM 1659 O O . ARG A 1 212 ? -14.725 0.140 14.659 1.00 88.69 212 ARG A O 1
ATOM 1666 N N . LEU A 1 213 ? -15.373 -1.854 13.829 1.00 89.75 213 LEU A N 1
ATOM 1667 C CA . LEU A 1 213 ? -14.850 -1.635 12.479 1.00 89.75 213 LEU A CA 1
ATOM 1668 C C . LEU A 1 213 ? -15.543 -0.458 11.795 1.00 89.75 213 LEU A C 1
ATOM 1670 O O . LEU A 1 213 ? -14.873 0.376 11.194 1.00 89.75 213 LEU A O 1
ATOM 1674 N N . ALA A 1 214 ? -16.861 -0.348 11.941 1.00 90.12 214 ALA A N 1
ATOM 1675 C CA . ALA A 1 214 ? -17.638 0.728 11.349 1.00 90.12 214 ALA A CA 1
ATOM 1676 C C . ALA A 1 214 ? -17.276 2.104 11.901 1.00 90.12 214 ALA A C 1
ATOM 1678 O O . ALA A 1 214 ? -17.176 3.050 11.124 1.00 90.12 214 ALA A O 1
ATOM 1679 N N . GLU A 1 215 ? -17.025 2.206 13.205 1.00 90.50 215 GLU A N 1
ATOM 1680 C CA . GLU A 1 215 ? -16.565 3.449 13.824 1.00 90.50 215 GLU A CA 1
ATOM 1681 C C . GLU A 1 215 ? -15.151 3.822 13.348 1.00 90.50 215 GLU A C 1
ATOM 1683 O O . GLU A 1 215 ? -14.897 4.957 12.940 1.00 90.50 215 GLU A O 1
ATOM 1688 N N . VAL A 1 216 ? -14.236 2.846 13.328 1.00 92.00 216 VAL A N 1
ATOM 1689 C CA . VAL A 1 216 ? -12.850 3.060 12.890 1.00 92.00 216 VAL A CA 1
ATOM 1690 C C . VAL A 1 216 ? -12.795 3.473 11.428 1.00 92.00 216 VAL A C 1
ATOM 1692 O O . VAL A 1 216 ? -12.138 4.463 11.112 1.00 92.00 216 VAL A O 1
ATOM 1695 N N . LEU A 1 217 ? -13.498 2.768 10.542 1.00 91.94 217 LEU A N 1
ATOM 1696 C CA . LEU A 1 217 ? -13.491 3.059 9.113 1.00 91.94 217 LEU A CA 1
ATOM 1697 C C . LEU A 1 217 ? -14.220 4.370 8.795 1.00 91.94 217 LEU A C 1
ATOM 1699 O O . LEU A 1 217 ? -13.790 5.094 7.901 1.00 91.94 217 LEU A O 1
ATOM 1703 N N . SER A 1 218 ? -15.268 4.738 9.544 1.00 91.69 218 SER A N 1
ATOM 1704 C CA . SER A 1 218 ? -15.910 6.046 9.364 1.00 91.69 218 SER A CA 1
ATOM 1705 C C . SER A 1 218 ? -15.006 7.218 9.750 1.00 91.69 218 SER A C 1
ATOM 1707 O O . SER A 1 218 ? -15.103 8.275 9.128 1.00 91.69 218 SER A O 1
ATOM 1709 N N . ASP A 1 219 ? -14.106 7.017 10.719 1.00 89.50 219 ASP A N 1
ATOM 1710 C CA . ASP A 1 219 ? -13.137 8.027 11.158 1.00 89.50 219 ASP A CA 1
ATOM 1711 C C . ASP A 1 219 ? -11.897 8.085 10.249 1.00 89.50 219 ASP A C 1
ATOM 1713 O O . ASP A 1 219 ? -11.370 9.164 9.981 1.00 89.50 219 ASP A O 1
ATOM 1717 N N . THR A 1 220 ? -11.407 6.927 9.798 1.00 92.62 220 THR A N 1
ATOM 1718 C CA . THR A 1 220 ? -10.099 6.789 9.127 1.00 92.62 220 THR A CA 1
ATOM 1719 C C . THR A 1 220 ? -10.190 6.684 7.609 1.00 92.62 220 THR A C 1
ATOM 1721 O O . THR A 1 220 ? -9.341 7.240 6.915 1.00 92.62 220 THR A O 1
ATOM 1724 N N . GLY A 1 221 ? -11.253 6.076 7.077 1.00 91.88 221 GLY A N 1
ATOM 1725 C CA . GLY A 1 221 ? -11.472 5.893 5.639 1.00 91.88 221 GLY A CA 1
ATOM 1726 C C . GLY A 1 221 ? -11.380 7.186 4.816 1.00 91.88 221 GLY A C 1
ATOM 1727 O O . GLY A 1 221 ? -10.707 7.189 3.786 1.00 91.88 221 GLY A O 1
ATOM 1728 N N . PRO A 1 222 ? -11.961 8.324 5.258 1.00 91.75 222 PRO A N 1
ATOM 1729 C CA . PRO A 1 222 ? -11.807 9.591 4.546 1.00 91.75 222 PRO A CA 1
ATOM 1730 C C . PRO A 1 222 ? -10.354 10.080 4.471 1.00 91.75 222 PRO A C 1
ATOM 1732 O O . PRO A 1 222 ? -9.971 10.655 3.456 1.00 91.75 222 PRO A O 1
ATOM 1735 N N . ALA A 1 223 ? -9.551 9.862 5.518 1.00 91.56 223 ALA A N 1
ATOM 1736 C CA . ALA A 1 223 ? -8.149 10.277 5.547 1.00 91.56 223 ALA A CA 1
ATOM 1737 C C . ALA A 1 223 ? -7.298 9.437 4.581 1.00 91.56 223 ALA A C 1
ATOM 1739 O O . ALA A 1 223 ? -6.575 10.006 3.765 1.00 91.56 223 ALA A O 1
ATOM 1740 N N . ILE A 1 224 ? -7.473 8.112 4.605 1.00 93.38 224 ILE A N 1
ATOM 1741 C CA . ILE A 1 224 ? -6.797 7.168 3.697 1.00 93.38 224 ILE A CA 1
ATOM 1742 C C . ILE A 1 224 ? -7.170 7.475 2.238 1.00 93.38 224 ILE A C 1
ATOM 1744 O O . ILE A 1 224 ? -6.311 7.553 1.366 1.00 93.38 224 ILE A O 1
ATOM 1748 N N . MET A 1 225 ? -8.449 7.754 1.961 1.00 93.19 225 MET A N 1
ATOM 1749 C CA . MET A 1 225 ? -8.907 8.137 0.620 1.00 93.19 225 MET A CA 1
ATOM 1750 C C . MET A 1 225 ? -8.240 9.420 0.115 1.00 93.19 225 MET A C 1
ATOM 1752 O O . MET A 1 225 ? -7.881 9.506 -1.058 1.00 93.19 225 MET A O 1
ATOM 1756 N N . ILE A 1 226 ? -8.081 10.426 0.982 1.00 92.75 226 ILE A N 1
ATOM 1757 C CA . ILE A 1 226 ? -7.384 11.667 0.625 1.00 92.75 226 ILE A CA 1
ATOM 1758 C C . ILE A 1 226 ? -5.909 11.370 0.342 1.00 92.75 226 ILE A C 1
ATOM 1760 O O . ILE A 1 226 ? -5.408 11.824 -0.684 1.00 92.75 226 ILE A O 1
ATOM 1764 N N . SER A 1 227 ? -5.246 10.577 1.191 1.00 94.25 227 SER A N 1
ATOM 1765 C CA . SER A 1 227 ? -3.858 10.137 0.994 1.00 94.25 227 SER A CA 1
ATOM 1766 C C . SER A 1 227 ? -3.677 9.463 -0.373 1.00 94.25 227 SER A C 1
ATOM 1768 O O . SER A 1 227 ? -2.936 9.967 -1.225 1.00 94.25 227 SER A O 1
ATOM 1770 N N . ALA A 1 228 ? -4.453 8.409 -0.647 1.00 94.88 228 ALA A N 1
ATOM 1771 C CA . ALA A 1 228 ? -4.424 7.678 -1.911 1.00 94.88 228 ALA A CA 1
ATOM 1772 C C . ALA A 1 228 ? -4.679 8.593 -3.118 1.00 94.88 228 ALA A C 1
ATOM 1774 O O . ALA A 1 228 ? -3.928 8.560 -4.092 1.00 94.88 228 ALA A O 1
ATOM 1775 N N . LEU A 1 229 ? -5.692 9.466 -3.042 1.00 94.81 229 LEU A N 1
ATOM 1776 C CA . LEU A 1 229 ? -6.009 10.403 -4.119 1.00 94.81 229 LEU A CA 1
ATOM 1777 C C . LEU A 1 229 ? -4.859 11.381 -4.378 1.00 94.81 229 LEU A C 1
ATOM 1779 O O . LEU A 1 229 ? -4.515 11.624 -5.531 1.00 94.81 229 LEU A O 1
ATOM 1783 N N . THR A 1 230 ? -4.250 11.937 -3.330 1.00 95.44 230 THR A N 1
ATOM 1784 C CA . THR A 1 230 ? -3.129 12.872 -3.494 1.00 95.44 230 THR A CA 1
ATOM 1785 C C . THR A 1 230 ? -1.905 12.209 -4.117 1.00 95.44 230 THR A C 1
ATOM 1787 O O . THR A 1 230 ? -1.309 12.801 -5.017 1.00 95.44 230 THR A O 1
ATOM 1790 N N . ASN A 1 231 ? -1.576 10.973 -3.726 1.00 95.12 231 ASN A N 1
ATOM 1791 C CA . ASN A 1 231 ? -0.460 10.236 -4.317 1.00 95.12 231 ASN A CA 1
ATOM 1792 C C . ASN A 1 231 ? -0.736 9.855 -5.779 1.00 95.12 231 ASN A C 1
ATOM 1794 O O . ASN A 1 231 ? 0.112 10.078 -6.637 1.00 95.12 231 ASN A O 1
ATOM 1798 N N . ILE A 1 232 ? -1.950 9.389 -6.095 1.00 95.62 232 ILE A N 1
ATOM 1799 C CA . ILE A 1 232 ? -2.368 9.095 -7.475 1.00 95.62 232 ILE A CA 1
ATOM 1800 C C . ILE A 1 232 ? -2.284 10.346 -8.356 1.00 95.62 232 ILE A C 1
ATOM 1802 O O . ILE A 1 232 ? -1.815 10.275 -9.491 1.00 95.62 232 ILE A O 1
ATOM 1806 N N . LEU A 1 233 ? -2.716 11.506 -7.856 1.00 95.19 233 LEU A N 1
ATOM 1807 C CA . LEU A 1 233 ? -2.617 12.764 -8.598 1.00 95.19 233 LEU A CA 1
ATOM 1808 C C . LEU A 1 233 ? -1.158 13.196 -8.796 1.00 95.19 233 LEU A C 1
ATOM 1810 O O . LEU A 1 233 ? -0.811 13.664 -9.880 1.00 95.19 233 LEU A O 1
ATOM 1814 N N . ALA A 1 234 ? -0.301 13.012 -7.789 1.00 94.12 234 ALA A N 1
ATOM 1815 C CA . ALA A 1 234 ? 1.129 13.282 -7.907 1.00 94.12 234 ALA A CA 1
ATOM 1816 C C . ALA A 1 234 ? 1.787 12.385 -8.971 1.00 94.12 234 ALA A C 1
ATOM 1818 O O . ALA A 1 234 ? 2.480 12.895 -9.856 1.00 94.12 234 ALA A O 1
ATOM 1819 N N . ASP A 1 235 ? 1.497 11.081 -8.956 1.00 93.44 235 ASP A N 1
ATOM 1820 C CA . ASP A 1 235 ? 1.964 10.138 -9.975 1.00 93.44 235 ASP A CA 1
ATOM 1821 C C . ASP A 1 235 ? 1.386 10.471 -11.356 1.00 93.44 235 ASP A C 1
ATOM 1823 O O . ASP A 1 235 ? 2.104 10.423 -12.351 1.00 93.44 235 ASP A O 1
ATOM 1827 N N . THR A 1 236 ? 0.127 10.911 -11.438 1.00 93.75 236 THR A N 1
ATOM 1828 C CA . THR A 1 236 ? -0.489 11.353 -12.701 1.00 93.75 236 THR A CA 1
ATOM 1829 C C . THR A 1 236 ? 0.294 12.516 -13.314 1.00 93.75 236 THR A C 1
ATOM 1831 O O . THR A 1 236 ? 0.617 12.489 -14.500 1.00 93.75 236 THR A O 1
ATOM 1834 N N . VAL A 1 237 ? 0.677 13.518 -12.521 1.00 92.88 237 VAL A N 1
ATOM 1835 C CA . VAL A 1 237 ? 1.545 14.611 -12.998 1.00 92.88 237 VAL A CA 1
ATOM 1836 C C . VAL A 1 237 ? 2.919 14.077 -13.430 1.00 92.88 237 VAL A C 1
ATOM 1838 O O . VAL A 1 237 ? 3.457 14.508 -14.456 1.00 92.88 237 VAL A O 1
ATOM 1841 N N . GLY A 1 238 ? 3.452 13.097 -12.694 1.00 89.12 238 GLY A N 1
ATOM 1842 C CA . GLY A 1 238 ? 4.675 12.369 -13.035 1.00 89.12 238 GLY A CA 1
ATOM 1843 C C . GLY A 1 238 ? 4.606 11.660 -14.390 1.00 89.12 238 GLY A C 1
ATOM 1844 O O . GLY A 1 238 ? 5.557 11.755 -15.161 1.00 89.12 238 GLY A O 1
ATOM 1845 N N . THR A 1 239 ? 3.473 11.038 -14.735 1.00 90.00 239 THR A N 1
ATOM 1846 C CA . THR A 1 239 ? 3.281 10.392 -16.049 1.00 90.00 239 THR A CA 1
ATOM 1847 C C . THR A 1 239 ? 3.264 11.381 -17.215 1.00 90.00 239 THR A C 1
ATOM 1849 O O . THR A 1 239 ? 3.675 11.030 -18.316 1.00 90.00 239 THR A O 1
ATOM 1852 N N . TYR A 1 240 ? 2.819 12.622 -16.993 1.00 88.44 240 TYR A N 1
ATOM 1853 C CA . TYR A 1 240 ? 2.782 13.652 -18.038 1.00 88.44 240 TYR A CA 1
ATOM 1854 C C . TYR A 1 240 ? 4.129 14.349 -18.258 1.00 88.44 240 TYR A C 1
ATOM 1856 O O . TYR A 1 240 ? 4.396 14.827 -19.359 1.00 88.44 240 TYR A O 1
ATOM 1864 N N . THR A 1 241 ? 4.959 14.446 -17.217 1.00 86.69 241 THR A N 1
ATOM 1865 C CA . THR A 1 241 ? 6.182 15.277 -17.226 1.00 86.69 241 THR A CA 1
ATOM 1866 C C . THR A 1 241 ? 7.471 14.445 -17.197 1.00 86.69 241 THR A C 1
ATOM 1868 O O . THR A 1 241 ? 8.554 14.960 -17.471 1.00 86.69 241 THR A O 1
ATOM 1871 N N . GLY A 1 242 ? 7.381 13.163 -16.838 1.00 83.12 242 GLY A N 1
ATOM 1872 C CA . GLY A 1 242 ? 8.524 12.283 -16.626 1.00 83.12 242 GLY A CA 1
ATOM 1873 C C . GLY A 1 242 ? 9.163 11.760 -17.911 1.00 83.12 242 GLY A C 1
ATOM 1874 O O . GLY A 1 242 ? 8.552 11.689 -18.975 1.00 83.12 242 GLY A O 1
ATOM 1875 N N . SER A 1 243 ? 10.416 11.320 -17.794 1.00 87.06 243 SER A N 1
ATOM 1876 C CA . SER A 1 243 ? 11.036 10.469 -18.810 1.00 87.06 243 SER A CA 1
ATOM 1877 C C . SER A 1 243 ? 10.344 9.093 -18.863 1.00 87.06 243 SER A C 1
ATOM 1879 O O . SER A 1 243 ? 9.578 8.752 -17.954 1.00 87.06 243 SER A O 1
ATOM 1881 N N . PRO A 1 244 ? 10.578 8.288 -19.912 1.00 83.38 244 PRO A N 1
ATOM 1882 C CA . PRO A 1 244 ? 9.911 6.995 -20.090 1.00 83.38 244 PRO A CA 1
ATOM 1883 C C . PRO A 1 244 ?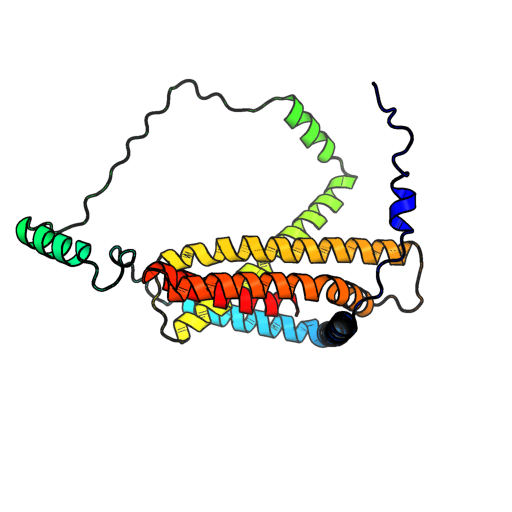 9.976 6.057 -18.872 1.00 83.38 244 PRO A C 1
ATOM 1885 O O . PRO A 1 244 ? 8.950 5.490 -18.499 1.00 83.38 244 PRO A O 1
ATOM 1888 N N . GLU A 1 245 ? 11.122 5.946 -18.187 1.00 86.44 245 GLU A N 1
ATOM 1889 C CA . GLU A 1 245 ? 11.227 5.106 -16.974 1.00 86.44 245 GLU A CA 1
ATOM 1890 C C . GLU A 1 245 ? 10.482 5.696 -15.767 1.00 86.44 245 GLU A C 1
ATOM 1892 O O . GLU A 1 245 ? 9.900 4.957 -14.976 1.00 86.44 245 GLU A O 1
ATOM 1897 N N . ILE A 1 246 ? 10.457 7.026 -15.622 1.00 88.75 246 ILE A N 1
ATOM 1898 C CA . ILE A 1 246 ? 9.717 7.694 -14.535 1.00 88.75 246 ILE A CA 1
ATOM 1899 C C . ILE A 1 246 ? 8.212 7.541 -14.757 1.00 88.75 246 ILE A C 1
ATOM 1901 O O . ILE A 1 246 ? 7.461 7.300 -13.817 1.00 88.75 246 ILE A O 1
ATOM 1905 N N . THR A 1 247 ? 7.777 7.627 -16.011 1.00 90.44 247 THR A N 1
ATOM 1906 C CA . THR A 1 247 ? 6.385 7.397 -16.398 1.00 90.44 247 THR A CA 1
ATOM 1907 C C . THR A 1 247 ? 5.975 5.952 -16.116 1.00 90.44 247 THR A C 1
ATOM 1909 O O . THR A 1 247 ? 4.897 5.716 -15.576 1.00 90.44 247 THR A O 1
ATOM 1912 N N . LEU A 1 248 ? 6.851 4.982 -16.407 1.00 90.69 248 LEU A N 1
ATOM 1913 C CA . LEU A 1 248 ? 6.630 3.572 -16.081 1.00 90.69 248 LEU A CA 1
ATOM 1914 C C . LEU A 1 248 ? 6.491 3.350 -14.567 1.00 90.69 248 LEU A C 1
ATOM 1916 O O . LEU A 1 248 ? 5.550 2.688 -14.129 1.00 90.69 248 LEU A O 1
ATOM 1920 N N . LEU A 1 249 ? 7.385 3.948 -13.773 1.00 92.31 249 LEU A N 1
ATOM 1921 C CA . LEU A 1 249 ? 7.310 3.935 -12.311 1.00 92.31 249 LEU A CA 1
ATOM 1922 C C . LEU A 1 249 ? 5.994 4.535 -11.802 1.00 92.31 249 LEU A C 1
ATOM 1924 O O . LEU A 1 249 ? 5.346 3.938 -10.948 1.00 92.31 249 LEU A O 1
ATOM 1928 N N . ALA A 1 250 ? 5.582 5.681 -12.344 1.00 93.00 250 ALA A N 1
ATOM 1929 C CA . ALA A 1 250 ? 4.361 6.371 -11.944 1.00 93.00 250 ALA A CA 1
ATOM 1930 C C . ALA A 1 250 ? 3.095 5.564 -12.283 1.00 93.00 250 ALA A C 1
ATOM 1932 O O . ALA A 1 250 ? 2.192 5.477 -11.456 1.00 93.00 250 ALA A O 1
ATOM 1933 N N . TYR A 1 251 ? 3.042 4.888 -13.438 1.00 92.56 251 TYR A N 1
ATOM 1934 C CA . TYR A 1 251 ? 1.961 3.940 -13.739 1.00 92.56 251 TYR A CA 1
ATOM 1935 C C . TYR A 1 251 ? 1.921 2.775 -12.740 1.00 92.56 251 TYR A C 1
ATOM 1937 O O . TYR A 1 251 ? 0.843 2.397 -12.277 1.00 92.56 251 TYR A O 1
ATOM 1945 N N . GLY A 1 252 ? 3.091 2.227 -12.394 1.00 93.25 252 GLY A N 1
ATOM 1946 C CA . GLY A 1 252 ? 3.229 1.168 -11.395 1.00 93.25 252 GLY A CA 1
ATOM 1947 C C . GLY A 1 252 ? 2.749 1.596 -10.010 1.00 93.25 252 GLY A C 1
ATOM 1948 O O . GLY A 1 252 ? 1.935 0.900 -9.403 1.00 93.25 252 GLY A O 1
ATOM 1949 N N . ASN A 1 253 ? 3.208 2.751 -9.528 1.00 94.56 253 ASN A N 1
ATOM 1950 C CA . ASN A 1 253 ? 2.830 3.304 -8.229 1.00 94.56 253 ASN A CA 1
ATOM 1951 C C . ASN A 1 253 ? 1.337 3.635 -8.175 1.00 94.56 253 ASN A C 1
ATOM 1953 O O . ASN A 1 253 ? 0.655 3.170 -7.267 1.00 94.56 253 ASN A O 1
ATOM 1957 N N . MET A 1 254 ? 0.803 4.329 -9.183 1.00 94.44 254 MET A N 1
ATOM 1958 C CA . MET A 1 254 ? -0.614 4.686 -9.257 1.00 94.44 254 MET A CA 1
ATOM 1959 C C . MET A 1 254 ? -1.522 3.451 -9.177 1.00 94.44 254 MET A C 1
ATOM 1961 O O . MET A 1 254 ? -2.486 3.439 -8.411 1.00 94.44 254 MET A O 1
ATOM 1965 N N . ALA A 1 255 ? -1.212 2.395 -9.938 1.00 94.75 255 ALA A N 1
ATOM 1966 C CA . ALA A 1 255 ? -1.985 1.156 -9.901 1.00 94.75 255 ALA A CA 1
ATOM 1967 C C . ALA A 1 255 ? -1.859 0.441 -8.547 1.00 94.75 255 ALA A C 1
ATOM 1969 O O . ALA A 1 255 ? -2.861 -0.030 -8.010 1.00 94.75 255 ALA A O 1
ATOM 1970 N N . CYS A 1 256 ? -0.649 0.371 -7.982 1.00 95.75 256 CYS A N 1
ATOM 1971 C CA . CYS A 1 256 ? -0.426 -0.254 -6.681 1.00 95.75 256 CYS A CA 1
ATOM 1972 C C . CYS A 1 256 ? -1.160 0.479 -5.555 1.00 95.75 256 CYS A C 1
ATOM 1974 O O . CYS A 1 256 ? -1.826 -0.178 -4.769 1.00 95.75 256 CYS A O 1
ATOM 1976 N N . ILE A 1 257 ? -1.101 1.813 -5.510 1.00 95.75 257 ILE A N 1
ATOM 1977 C CA . ILE A 1 257 ? -1.780 2.640 -4.499 1.00 95.75 257 ILE A CA 1
ATOM 1978 C C . ILE A 1 257 ? -3.299 2.509 -4.623 1.00 95.75 257 ILE A C 1
ATOM 1980 O O . ILE A 1 257 ? -4.003 2.425 -3.621 1.00 95.75 257 ILE A O 1
ATOM 1984 N N . PHE A 1 258 ? -3.822 2.443 -5.850 1.00 94.94 258 PHE A N 1
ATOM 1985 C CA . PHE A 1 258 ? -5.250 2.226 -6.069 1.00 94.94 258 PHE A CA 1
ATOM 1986 C C . PHE A 1 258 ? -5.720 0.861 -5.543 1.00 94.94 258 PHE A C 1
ATOM 1988 O O . PHE A 1 258 ? -6.747 0.779 -4.869 1.00 94.94 258 PHE A O 1
ATOM 1995 N N . VAL A 1 259 ? -4.973 -0.211 -5.824 1.00 94.25 259 VAL A N 1
ATOM 1996 C CA . VAL A 1 259 ? -5.303 -1.551 -5.314 1.00 94.25 259 VAL A CA 1
ATOM 1997 C C . VAL A 1 259 ? -5.084 -1.641 -3.802 1.00 94.25 259 VAL A C 1
ATOM 1999 O O . VAL A 1 259 ? -5.891 -2.269 -3.124 1.00 94.25 259 VAL A O 1
ATOM 2002 N N . ASP A 1 260 ? -4.053 -0.988 -3.266 1.00 94.50 260 ASP A N 1
ATOM 2003 C CA . ASP A 1 260 ? -3.764 -0.929 -1.829 1.00 94.50 260 ASP A CA 1
ATOM 2004 C C . ASP A 1 260 ? -4.899 -0.241 -1.065 1.00 94.50 260 ASP A C 1
ATOM 2006 O O . ASP A 1 260 ? -5.430 -0.808 -0.114 1.00 94.50 260 ASP A O 1
ATOM 2010 N N . PHE A 1 261 ? -5.397 0.891 -1.570 1.00 93.75 261 PHE A N 1
ATOM 2011 C CA . PHE A 1 261 ? -6.595 1.540 -1.034 1.00 93.75 261 PHE A CA 1
ATOM 2012 C C . PHE A 1 261 ? -7.805 0.591 -0.995 1.00 93.75 261 PHE A C 1
ATOM 2014 O O . PHE A 1 261 ? -8.506 0.513 0.014 1.00 93.75 261 PHE A O 1
ATOM 2021 N N . ILE A 1 262 ? -8.046 -0.164 -2.074 1.00 92.00 262 ILE A N 1
ATOM 2022 C CA . ILE A 1 262 ? -9.141 -1.144 -2.120 1.00 92.00 262 ILE A CA 1
ATOM 2023 C C . ILE A 1 262 ? -8.917 -2.256 -1.092 1.00 92.00 262 ILE A C 1
ATOM 2025 O O . ILE A 1 262 ? -9.867 -2.668 -0.434 1.00 92.00 262 ILE A O 1
ATOM 2029 N N . TYR A 1 263 ? -7.694 -2.763 -0.958 1.00 91.25 263 TYR A N 1
ATOM 2030 C CA . TYR A 1 263 ? -7.382 -3.865 -0.049 1.00 91.25 263 TYR A CA 1
ATOM 2031 C C . TYR A 1 263 ? -7.424 -3.441 1.423 1.00 91.25 263 TYR A C 1
ATOM 2033 O O . TYR A 1 263 ? -7.772 -4.264 2.257 1.00 91.25 263 TYR A O 1
ATOM 2041 N N . GLN A 1 264 ? -7.110 -2.187 1.752 1.00 89.00 264 GLN A N 1
ATOM 2042 C CA . GLN A 1 264 ? -7.188 -1.670 3.123 1.00 89.00 264 GLN A CA 1
ATOM 2043 C C . GLN A 1 264 ? -8.617 -1.360 3.582 1.00 89.00 264 GLN A C 1
ATOM 2045 O O . GLN A 1 264 ? -8.933 -1.467 4.766 1.00 89.00 264 GLN A O 1
ATOM 2050 N N . VAL A 1 265 ? -9.481 -0.931 2.659 1.00 87.31 265 VAL A N 1
ATOM 2051 C CA . VAL A 1 265 ? -10.886 -0.598 2.953 1.00 87.31 265 VAL A CA 1
ATOM 2052 C C . VAL A 1 265 ? -11.778 -1.855 3.012 1.00 87.31 265 VAL A C 1
ATOM 2054 O O . VAL A 1 265 ? -12.930 -1.769 3.449 1.00 87.31 265 VAL A O 1
ATOM 2057 N N . ASN A 1 266 ? -11.250 -3.011 2.603 1.00 83.75 266 ASN A N 1
ATOM 2058 C CA . ASN A 1 266 ? -11.906 -4.323 2.574 1.00 83.75 266 ASN A CA 1
ATOM 2059 C C . ASN A 1 266 ? -11.367 -5.283 3.636 1.00 83.75 266 ASN A C 1
ATOM 2061 O O . ASN A 1 266 ? -12.120 -6.221 3.975 1.00 83.75 266 ASN A O 1
#

Sequence (266 aa):
MKILPSELPNAMNLEKLPQPEPTRLIRYIMRFYRSWAYFVADHAVLMISVCTVLTLFGTVKVITTPNENDITGYTPYGARARDELEVASEFFSRGGSGIAVFVLILPKNGGNALNKDVLEEALRFFSWPNYFEFALKLSLAIMACVCPFMACCTALGALFFGGVRFGSILCVTPFLVLAIGVDDAYLMIHSWQRVTRKLQTTPVKEDSSGYRLAEVLSDTGPAIMISALTNILADTVGTYTGSPEITLLAYGNMACIFVDFIYQVN

Radius of gyration: 25.73 Å; chains: 1; bounding box: 66×58×68 Å

Foldseek 3Di:
DDDDPPPPPDVVVVVVDPDPDDDPVLVVLLVVLLVLLLVCVVCVVVLVVVLVVLLVLLLVQVVPADADADPCQQDAPPDPVVVVVVVVCVVVVPPDDDDDDDDDDDDPPDDDDDDVVVVVVVVVCVDDVNVVVVVVVVVLLVVLQVLLSSLLSSLNSVVVVVVQHHYPLLVCLSVVSSVLSSVLSVLLVVLLVVLVVVCVVPPDPPDDPSNSSSSSSSVRVVVLVVSLVVLLVVLVVQLVPGGRSSVSNSSSNNSSSVSSSVSVSD

Secondary structure (DSSP, 8-state):
----S--S--HHHHTTS-PPPPPHHHHHHHHHHHHHHHHHHHHHHHHHHHHHHHHHHHHHHHHHSPP---GGGGSPTT-HHHHHHHHHHHHTT--S-----------S-------HHHHHHHHHHTSHHHHHHHHHHHHHHHHHHHHHHHHHHHHHHHHHHTT----GGGGSHHHHHHHHHHHHHHHHHHHHHHHHHHHHHS--TT--HHH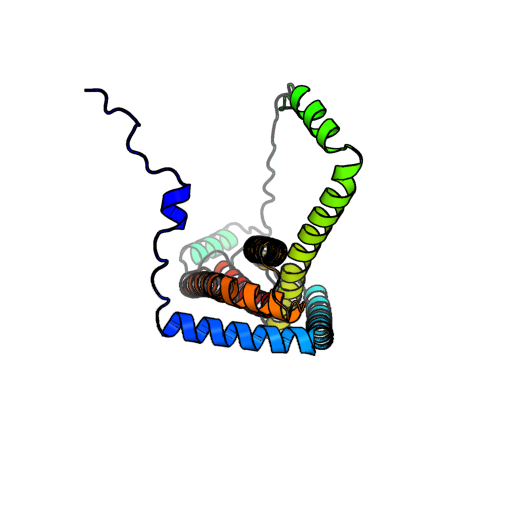HHHHHHHHHHHHHHHHHHHHHHHHHHHHHHS-HHHHHHHHHHHHHHHHHHHHHH-

Organism: Heterorhabditis bacteriophora (NCBI:txid37862)

pLDDT: mean 78.22, std 15.72, range [38.22, 95.75]

InterPro domains:
  IPR000731 Sterol-sensing domain [PS50156] (137-266)
  IPR003392 Patched domain-containing protein, SSD domain [PF02460] (136-265)
  IPR051697 Patched domain-containing protein [PTHR10796] (137-265)